Protein AF-0000000079721739 (afdb_homodimer)

Solvent-accessible surface area (backbone atoms only — not comparable to full-atom values): 15537 Å² total; per-residue (Å²): 122,85,80,78,46,64,68,53,51,46,49,56,37,42,50,52,50,50,50,51,41,31,60,60,25,44,80,70,78,47,35,45,69,55,35,53,49,43,64,68,38,41,83,84,81,30,30,47,58,81,58,48,25,73,74,67,72,45,54,65,71,63,46,52,51,52,51,52,54,34,36,75,70,47,28,32,46,82,39,79,25,90,91,34,91,87,38,46,24,36,32,61,30,76,57,20,49,54,49,25,52,55,35,48,52,54,53,48,42,47,48,51,48,49,54,75,76,39,57,68,68,48,52,53,39,31,52,49,52,44,49,50,52,46,48,37,57,74,67,50,66,62,102,124,85,79,77,46,66,68,52,51,45,49,55,37,42,52,51,51,49,51,52,42,31,59,60,26,45,78,70,78,47,36,46,69,56,36,53,50,43,64,68,38,41,84,84,83,29,32,47,59,81,58,46,25,73,74,68,72,45,55,65,70,62,47,52,54,51,51,52,54,35,37,76,71,47,28,32,46,81,39,78,24,88,91,34,91,88,37,47,26,35,30,60,30,75,58,20,49,53,49,26,51,55,35,49,52,54,54,48,44,48,48,52,50,51,55,74,76,38,58,68,69,48,50,52,39,32,53,51,52,45,47,50,53,45,49,38,57,76,67,49,65,60,103

pLDDT: mean 94.63, std 7.86, range [32.84, 98.81]

Sequence (286 aa):
MQDITIDYALRATWQAVTKMYNEEARKFNSTMAVGFTLLSIDPKTGTPSTALGPKMGMEATSLSRILKSMEEKGLIERRPNPNDGRGVLIHLTAFGLEKRKDSKDVVLRFNDVVKTHVPKEKLETFFEVTEIINKLIAEKKIYMQDITIDYALRATWQAVTKMYNEEARKFNSTMAVGFTLLSIDPKTGTPSTALGPKMGMEATSLSRILKSMEEKGLIERRPNPNDGRGVLIHLTAFGLEKRKDSKDVVLRFNDVVKTHVPKEKLETFFEVTEIINKLIAEKKIY

Secondary structure (DSSP, 8-state):
-----HHHHHHHHHHHHHHHHHHHHHTTT--HHHHHHHHHS-TTT-EEHHHHHHHHT--HHHHHHHHHHHHHTTSEEEEE-TTSTT-EEEEE-HHHHHHHHHHHHHHHHHHHHHHHHS-HHHHHHHHHHHHHHHHHHHTT---/-----HHHHHHHHHHHHHHHHHHHHHTTT--HHHHHHHHHS-TTT-EEHHHHHHHHT--HHHHHHHHHHHHHTTSEEEEE-TTSTT-EEEEE-HHHHHHHHHHHHHHHHHHHHHHHHS-HHHHHHHHHHHHHHHHHHHTT---

Organism: NCBI:txid616991

Structure (mmCIF, N/CA/C/O backbone):
data_AF-0000000079721739-model_v1
#
loop_
_entity.id
_entity.type
_entity.pdbx_description
1 polymer 'DNA-binding MarR family transcriptional regulator'
#
loop_
_atom_site.group_PDB
_atom_site.id
_atom_site.type_symbol
_atom_site.label_atom_id
_atom_site.label_alt_id
_atom_site.label_comp_id
_atom_site.label_asym_id
_atom_site.label_entity_id
_atom_site.label_seq_id
_atom_site.pdbx_PDB_ins_code
_atom_site.Cartn_x
_atom_site.Cartn_y
_atom_site.Cartn_z
_atom_site.occupancy
_atom_site.B_iso_or_equiv
_atom_site.auth_seq_id
_atom_site.auth_comp_id
_atom_site.auth_asym_id
_atom_site.auth_atom_id
_atom_site.pdbx_PDB_model_num
ATOM 1 N N . MET A 1 1 ? -15.969 -8.062 -16.922 1 33.31 1 MET A N 1
ATOM 2 C CA . MET A 1 1 ? -14.898 -7.34 -16.234 1 33.31 1 MET A CA 1
ATOM 3 C C . MET A 1 1 ? -14.094 -8.273 -15.344 1 33.31 1 MET A C 1
ATOM 5 O O . MET A 1 1 ? -14.664 -9.078 -14.609 1 33.31 1 MET A O 1
ATOM 9 N N . GLN A 1 2 ? -12.984 -8.781 -15.68 1 49.44 2 GLN A N 1
ATOM 10 C CA . GLN A 1 2 ? -12.328 -9.797 -14.867 1 49.44 2 GLN A CA 1
ATOM 11 C C . GLN A 1 2 ? -12.359 -9.43 -13.391 1 49.44 2 GLN A C 1
ATOM 13 O O . GLN A 1 2 ? -12.219 -8.258 -13.031 1 49.44 2 GLN A O 1
ATOM 18 N N . ASP A 1 3 ? -12.945 -10.219 -12.547 1 69.56 3 ASP A N 1
ATOM 19 C CA . ASP A 1 3 ? -13.297 -10.016 -11.141 1 69.56 3 ASP A CA 1
ATOM 20 C C . ASP A 1 3 ? -12.086 -9.57 -10.336 1 69.56 3 ASP A C 1
ATOM 22 O O . ASP A 1 3 ? -11.07 -10.266 -10.281 1 69.56 3 ASP A O 1
ATOM 26 N N . ILE A 1 4 ? -12.094 -8.281 -10.031 1 86.94 4 ILE A N 1
ATOM 27 C CA . ILE A 1 4 ? -11.016 -7.691 -9.242 1 86.94 4 ILE A CA 1
ATOM 28 C C . ILE A 1 4 ? -10.859 -8.453 -7.926 1 86.94 4 ILE A C 1
ATOM 30 O O . ILE A 1 4 ? -11.852 -8.844 -7.305 1 86.94 4 ILE A O 1
ATOM 34 N N . THR A 1 5 ? -9.68 -8.875 -7.633 1 95.25 5 THR A N 1
ATOM 35 C CA . THR A 1 5 ? -9.422 -9.57 -6.375 1 95.25 5 THR A CA 1
ATOM 36 C C . THR A 1 5 ? -9.297 -8.578 -5.227 1 95.25 5 THR A C 1
ATOM 38 O O . THR A 1 5 ? -9.18 -7.367 -5.453 1 95.25 5 THR A O 1
ATOM 41 N N . ILE A 1 6 ? -9.406 -9.047 -4.035 1 97.81 6 ILE A N 1
ATOM 42 C CA . ILE A 1 6 ? -9.359 -8.219 -2.832 1 97.81 6 ILE A CA 1
ATOM 43 C C . ILE A 1 6 ? -7.996 -7.535 -2.734 1 97.81 6 ILE A C 1
ATOM 45 O O . ILE A 1 6 ? -7.918 -6.324 -2.498 1 97.81 6 ILE A O 1
ATOM 49 N N . ASP A 1 7 ? -6.949 -8.328 -3.0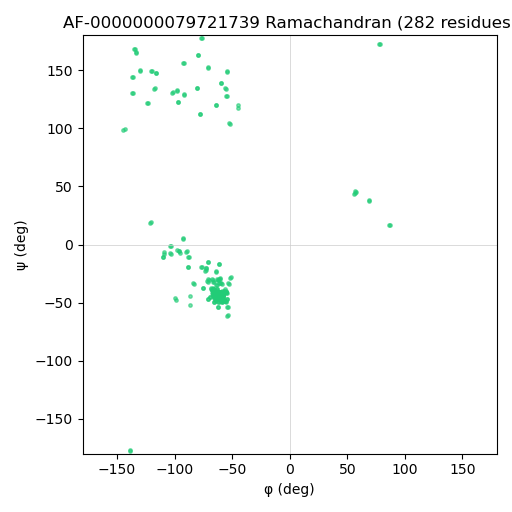18 1 96.75 7 ASP A N 1
ATOM 50 C CA . ASP A 1 7 ? -5.609 -7.758 -2.908 1 96.75 7 ASP A CA 1
ATOM 51 C C . ASP A 1 7 ? -5.352 -6.742 -4.02 1 96.75 7 ASP A C 1
ATOM 53 O O . ASP A 1 7 ? -4.629 -5.762 -3.818 1 96.75 7 ASP A O 1
ATOM 57 N N . TYR A 1 8 ? -5.969 -6.949 -5.148 1 93.94 8 TYR A N 1
ATOM 58 C CA . TYR A 1 8 ? -5.852 -5.961 -6.211 1 93.94 8 TYR A CA 1
ATOM 59 C C . TYR A 1 8 ? -6.508 -4.645 -5.809 1 93.94 8 TYR A C 1
ATOM 61 O O . TYR A 1 8 ? -5.922 -3.572 -5.984 1 93.94 8 TYR A O 1
ATOM 69 N N . ALA A 1 9 ? -7.719 -4.68 -5.324 1 96.25 9 ALA A N 1
ATOM 70 C CA . ALA A 1 9 ? -8.445 -3.48 -4.914 1 96.25 9 ALA A CA 1
ATOM 71 C C . ALA A 1 9 ? -7.672 -2.711 -3.846 1 96.25 9 ALA A C 1
ATOM 73 O O . ALA A 1 9 ? -7.555 -1.485 -3.916 1 96.25 9 ALA A O 1
ATOM 74 N N . LEU A 1 10 ? -7.121 -3.443 -2.875 1 97.38 10 LEU A N 1
ATOM 75 C CA . LEU A 1 10 ? -6.328 -2.832 -1.814 1 97.38 10 LEU A CA 1
ATOM 76 C C . LEU A 1 10 ? -5.094 -2.143 -2.389 1 97.38 10 LEU A C 1
ATOM 78 O O . LEU A 1 10 ? -4.832 -0.977 -2.08 1 97.38 10 LEU A O 1
ATOM 82 N N . ARG A 1 11 ? -4.398 -2.83 -3.186 1 94.5 11 ARG A N 1
ATOM 83 C CA . ARG A 1 11 ? -3.166 -2.312 -3.77 1 94.5 11 ARG A CA 1
ATOM 84 C C . ARG A 1 11 ? -3.438 -1.083 -4.629 1 94.5 11 ARG A C 1
ATOM 86 O O . ARG A 1 11 ? -2.797 -0.044 -4.453 1 94.5 11 ARG A O 1
ATOM 93 N N . ALA A 1 12 ? -4.375 -1.236 -5.59 1 93.75 12 ALA A N 1
ATOM 94 C CA . ALA A 1 12 ? -4.688 -0.15 -6.512 1 93.75 12 ALA A CA 1
ATOM 95 C C . ALA A 1 12 ? -5.141 1.098 -5.758 1 93.75 12 ALA A C 1
ATOM 97 O O . ALA A 1 12 ? -4.73 2.213 -6.094 1 93.75 12 ALA A O 1
ATOM 98 N N . THR A 1 13 ? -5.957 0.929 -4.734 1 97.06 13 THR A N 1
ATOM 99 C CA . THR A 1 13 ? -6.477 2.064 -3.982 1 97.06 13 THR A CA 1
ATOM 100 C C . THR A 1 13 ? -5.363 2.734 -3.176 1 97.06 13 THR A C 1
ATOM 102 O O . THR A 1 13 ? -5.246 3.961 -3.17 1 97.06 13 THR A O 1
ATOM 105 N N . TRP A 1 14 ? -4.598 1.946 -2.541 1 96.12 14 TRP A N 1
ATOM 106 C CA . TRP A 1 14 ? -3.508 2.533 -1.765 1 96.12 14 TRP A CA 1
ATOM 107 C C . TRP A 1 14 ? -2.518 3.254 -2.674 1 96.12 14 TRP A C 1
ATOM 109 O O . TRP A 1 14 ? -2.014 4.324 -2.326 1 96.12 14 TRP A O 1
ATOM 119 N N . GLN A 1 15 ? -2.184 2.723 -3.828 1 93.75 15 GLN A N 1
ATOM 120 C CA . GLN A 1 15 ? -1.285 3.375 -4.773 1 93.75 15 GLN A CA 1
ATOM 121 C C . GLN A 1 15 ? -1.843 4.723 -5.223 1 93.75 15 GLN A C 1
ATOM 123 O O . GLN A 1 15 ? -1.1 5.699 -5.344 1 93.75 15 GLN A O 1
ATOM 128 N N . ALA A 1 16 ? -3.129 4.699 -5.496 1 95.56 16 ALA A N 1
ATOM 129 C CA . ALA A 1 16 ? -3.773 5.953 -5.867 1 95.56 16 ALA A CA 1
ATOM 130 C C . ALA A 1 16 ? -3.66 6.98 -4.746 1 95.56 16 ALA A C 1
ATOM 132 O O . ALA A 1 16 ? -3.328 8.141 -4.988 1 95.56 16 ALA A O 1
ATOM 133 N N . VAL A 1 17 ? -3.916 6.547 -3.523 1 97.44 17 VAL A N 1
ATOM 134 C CA . VAL A 1 17 ? -3.84 7.422 -2.359 1 97.44 17 VAL A CA 1
ATOM 135 C C . VAL A 1 17 ? -2.41 7.926 -2.184 1 97.44 17 VAL A C 1
ATOM 137 O O . VAL A 1 17 ? -2.188 9.117 -1.971 1 97.44 17 VAL A O 1
ATOM 140 N N . THR A 1 18 ? -1.47 7.043 -2.277 1 96.19 18 THR A N 1
ATOM 141 C CA . THR A 1 18 ? -0.06 7.387 -2.129 1 96.19 18 THR A CA 1
ATOM 142 C C . THR A 1 18 ? 0.359 8.414 -3.176 1 96.19 18 THR A C 1
ATOM 144 O O . THR A 1 18 ? 1.021 9.406 -2.852 1 96.19 18 THR A O 1
ATOM 147 N N . LYS A 1 19 ? 0.005 8.148 -4.391 1 94.81 19 LYS A N 1
ATOM 148 C CA . LYS A 1 19 ? 0.326 9.086 -5.461 1 94.81 19 LYS A CA 1
ATOM 149 C C . LYS A 1 19 ? -0.281 10.461 -5.188 1 94.81 19 LYS A C 1
ATOM 151 O O . LYS A 1 19 ? 0.387 11.484 -5.355 1 94.81 19 LYS A O 1
ATOM 156 N N . MET A 1 20 ? -1.475 10.477 -4.824 1 96.88 20 MET A N 1
ATOM 157 C CA . MET A 1 20 ? -2.168 11.727 -4.512 1 96.88 20 MET A CA 1
ATOM 158 C C . MET A 1 20 ? -1.47 12.461 -3.377 1 96.88 20 MET A C 1
ATOM 160 O O . MET A 1 20 ? -1.213 13.664 -3.479 1 96.88 20 MET A O 1
ATOM 164 N N . TYR A 1 21 ? -1.145 11.734 -2.291 1 97.44 21 TYR A N 1
ATOM 165 C CA . TYR A 1 21 ? -0.477 12.352 -1.151 1 97.44 21 TYR A CA 1
ATOM 166 C C . TYR A 1 21 ? 0.878 12.922 -1.554 1 97.44 21 TYR A C 1
ATOM 168 O O . TYR A 1 21 ? 1.255 14.016 -1.121 1 97.44 21 TYR A O 1
ATOM 176 N N . ASN A 1 22 ? 1.577 12.234 -2.326 1 96.62 22 ASN A N 1
ATOM 177 C CA . ASN A 1 22 ? 2.881 12.711 -2.771 1 96.62 22 ASN A CA 1
ATOM 178 C C . ASN A 1 22 ? 2.754 13.953 -3.65 1 96.62 22 ASN A C 1
ATOM 180 O O . ASN A 1 22 ? 3.574 14.867 -3.564 1 96.62 22 ASN A O 1
ATOM 184 N N . GLU A 1 23 ? 1.808 13.953 -4.504 1 96.25 23 GLU A N 1
ATOM 185 C CA . GLU A 1 23 ? 1.556 15.125 -5.328 1 96.25 23 GLU A CA 1
ATOM 186 C C . GLU A 1 23 ? 1.25 16.344 -4.473 1 96.25 23 GLU A C 1
ATOM 188 O O . GLU A 1 23 ? 1.766 17.438 -4.727 1 96.25 23 GLU A O 1
ATOM 193 N N . GLU A 1 24 ? 0.402 16.141 -3.477 1 96.38 24 GLU A N 1
ATOM 194 C CA . GLU A 1 24 ? 0.052 17.234 -2.574 1 96.38 24 GLU A CA 1
ATOM 195 C C . GLU A 1 24 ? 1.25 17.656 -1.729 1 96.38 24 GLU A C 1
ATOM 197 O O . GLU A 1 24 ? 1.469 18.859 -1.507 1 96.38 24 GLU A O 1
ATOM 202 N N . ALA A 1 25 ? 2.021 16.703 -1.29 1 96.44 25 ALA A N 1
ATOM 203 C CA . ALA A 1 25 ? 3.174 16.969 -0.436 1 96.44 25 ALA A CA 1
ATOM 204 C C . ALA A 1 25 ? 4.262 17.719 -1.202 1 96.44 25 ALA A C 1
ATOM 206 O O . ALA A 1 25 ? 4.988 18.531 -0.626 1 96.44 25 ALA A O 1
ATOM 207 N N . ARG A 1 26 ? 4.324 17.5 -2.455 1 95.19 26 ARG A N 1
ATOM 208 C CA . ARG A 1 26 ? 5.328 18.156 -3.291 1 95.19 26 ARG A CA 1
ATOM 209 C C . ARG A 1 26 ? 5.152 19.672 -3.275 1 95.19 26 ARG A C 1
ATOM 211 O O . ARG A 1 26 ? 6.133 20.406 -3.381 1 95.19 26 ARG A O 1
ATOM 218 N N . LYS A 1 27 ? 3.961 20.094 -3.115 1 93.25 27 LYS A N 1
ATOM 219 C CA . LYS A 1 27 ? 3.678 21.531 -3.037 1 93.25 27 LYS A CA 1
ATOM 220 C C . LYS A 1 27 ? 4.391 22.156 -1.849 1 93.25 27 LYS A C 1
ATOM 222 O O . LYS A 1 27 ? 4.602 23.375 -1.823 1 93.25 27 LYS A O 1
ATOM 227 N N . PHE A 1 28 ? 4.82 21.359 -0.938 1 91.38 28 PHE A N 1
ATOM 228 C CA . PHE A 1 28 ? 5.477 21.844 0.272 1 91.38 28 PHE A CA 1
ATOM 229 C C . PHE A 1 28 ? 6.883 21.266 0.388 1 91.38 28 PHE A C 1
ATOM 231 O O . PHE A 1 28 ? 7.418 21.125 1.491 1 91.38 28 PHE A O 1
ATOM 238 N N . ASN A 1 29 ? 7.422 20.766 -0.78 1 92.94 29 ASN A N 1
ATOM 239 C CA . ASN A 1 29 ? 8.758 20.172 -0.848 1 92.94 29 ASN A CA 1
ATOM 240 C C . ASN A 1 29 ? 8.898 19.016 0.125 1 92.94 29 ASN A C 1
ATOM 242 O O . ASN A 1 29 ? 9.875 18.938 0.877 1 92.94 29 ASN A O 1
ATOM 246 N N . SER A 1 30 ? 7.977 18.203 0.135 1 96.06 30 SER A N 1
ATOM 247 C CA . SER A 1 30 ? 7.895 17.094 1.068 1 96.06 30 SER A CA 1
ATOM 248 C C . SER A 1 30 ? 7.406 15.828 0.373 1 96.06 30 SER A C 1
ATOM 250 O O . SER A 1 30 ? 7.312 15.781 -0.855 1 96.06 30 SER A O 1
ATOM 252 N N . THR A 1 31 ? 7.242 14.773 1.117 1 96.62 31 THR A N 1
ATOM 253 C CA . THR A 1 31 ? 6.688 13.5 0.66 1 96.62 31 THR A CA 1
ATOM 254 C C . THR A 1 31 ? 5.637 12.984 1.641 1 96.62 31 THR A C 1
ATOM 256 O O . THR A 1 31 ? 5.543 13.469 2.77 1 96.62 31 THR A O 1
ATOM 259 N N . MET A 1 32 ? 4.91 12.055 1.172 1 96 32 MET A N 1
ATOM 260 C CA . MET A 1 32 ? 3.939 11.398 2.043 1 96 32 MET A CA 1
ATOM 261 C C . MET A 1 32 ? 4.617 10.836 3.289 1 96 32 MET A C 1
ATOM 263 O O . MET A 1 32 ? 4.098 10.977 4.398 1 96 32 MET A O 1
ATOM 267 N N . ALA A 1 33 ? 5.762 10.258 3.135 1 95.25 33 ALA A N 1
ATOM 268 C CA . ALA A 1 33 ? 6.48 9.648 4.25 1 95.25 33 ALA A CA 1
ATOM 269 C C . ALA A 1 33 ? 6.844 10.695 5.305 1 95.25 33 ALA A C 1
ATOM 271 O O . ALA A 1 33 ? 6.66 10.461 6.5 1 95.25 33 ALA A O 1
ATOM 272 N N . VAL A 1 34 ? 7.316 11.773 4.852 1 96.88 34 VAL A N 1
ATOM 273 C CA . VAL A 1 34 ? 7.66 12.867 5.758 1 96.88 34 VAL A CA 1
ATOM 274 C C . VAL A 1 34 ? 6.402 13.375 6.457 1 96.88 34 VAL A C 1
ATOM 276 O O . VAL A 1 34 ? 6.387 13.547 7.68 1 96.88 34 VAL A O 1
ATOM 279 N N . GLY A 1 35 ? 5.324 13.57 5.68 1 97 35 GLY A N 1
ATOM 280 C CA . GLY A 1 35 ? 4.059 14.016 6.242 1 97 35 GLY A CA 1
ATOM 281 C C . GLY A 1 35 ? 3.539 13.094 7.336 1 97 35 GLY A C 1
ATOM 282 O O . GLY A 1 35 ? 3.184 13.555 8.422 1 97 35 GLY A O 1
ATOM 283 N N . PHE A 1 36 ? 3.545 11.859 7.07 1 95.75 36 PHE A N 1
ATOM 284 C CA . PHE A 1 36 ? 3.062 10.891 8.047 1 95.75 36 PHE A CA 1
ATOM 285 C C . PHE A 1 36 ? 3.973 10.852 9.266 1 95.75 36 PHE A C 1
ATOM 287 O O . PHE A 1 36 ? 3.506 10.641 10.391 1 95.75 36 PHE A O 1
ATOM 294 N N . THR A 1 37 ? 5.242 10.977 9.055 1 97.12 37 THR A N 1
ATOM 295 C CA . THR A 1 37 ? 6.168 11.023 10.18 1 97.12 37 THR A CA 1
ATOM 296 C C . THR A 1 37 ? 5.875 12.234 11.062 1 97.12 37 THR A C 1
ATOM 298 O O . THR A 1 37 ? 5.797 12.102 12.289 1 97.12 37 THR A O 1
ATOM 301 N N . LEU A 1 38 ? 5.688 13.375 10.445 1 97.94 38 LEU A N 1
ATOM 302 C CA . LEU A 1 38 ? 5.344 14.586 11.18 1 97.94 38 LEU A CA 1
ATOM 303 C C . LEU A 1 38 ? 4.102 14.367 12.039 1 97.94 38 LEU A C 1
ATOM 305 O O . LEU A 1 38 ? 4.074 14.766 13.203 1 97.94 38 LEU A O 1
ATOM 309 N N . LEU A 1 39 ? 3.17 13.695 11.477 1 96.94 39 LEU A N 1
ATOM 310 C CA . LEU A 1 39 ? 1.899 13.477 12.156 1 96.94 39 LEU A CA 1
ATOM 311 C C . LEU A 1 39 ? 2.053 12.461 13.281 1 96.94 39 LEU A C 1
ATOM 313 O O . LEU A 1 39 ? 1.237 12.422 14.203 1 96.94 39 LEU A O 1
ATOM 317 N N . SER A 1 40 ? 3.059 11.633 13.211 1 96.62 40 SER A N 1
ATOM 318 C CA . SER A 1 40 ? 3.254 10.562 14.18 1 96.62 40 SER A CA 1
ATOM 319 C C . SER A 1 40 ? 4.059 11.039 15.383 1 96.62 40 SER A C 1
ATOM 321 O O . SER A 1 40 ? 4.176 10.328 16.375 1 96.62 40 SER A O 1
ATOM 323 N N . ILE A 1 41 ? 4.621 12.188 15.297 1 97.69 41 ILE A N 1
ATOM 324 C CA . ILE A 1 41 ? 5.414 12.742 16.391 1 97.69 41 ILE A CA 1
ATOM 325 C C . ILE A 1 41 ? 4.527 13.586 17.297 1 97.69 41 ILE A C 1
ATOM 327 O O . ILE A 1 41 ? 3.787 14.453 16.828 1 97.69 41 ILE A O 1
ATOM 331 N N . ASP A 1 42 ? 4.586 13.328 18.562 1 97.12 42 ASP A N 1
ATOM 332 C CA . ASP A 1 42 ? 3.857 14.148 19.531 1 97.12 42 ASP A CA 1
ATOM 333 C C . ASP A 1 42 ? 4.383 15.578 19.531 1 97.12 42 ASP A C 1
ATOM 335 O O . ASP A 1 42 ? 5.562 15.812 19.812 1 97.12 42 ASP A O 1
ATOM 339 N N . PRO A 1 43 ? 3.568 16.531 19.234 1 97.38 43 PRO A N 1
ATOM 340 C CA . PRO A 1 43 ? 4.062 17.906 19.078 1 97.38 43 PRO A CA 1
ATOM 341 C C . PRO A 1 43 ? 4.469 18.531 20.406 1 97.38 43 PRO A C 1
ATOM 343 O O . PRO A 1 43 ? 5.16 19.562 20.422 1 97.38 43 PRO A O 1
ATOM 346 N N . LYS A 1 44 ? 4.078 17.969 21.484 1 96.56 44 LYS A N 1
ATOM 347 C CA . LYS A 1 44 ? 4.355 18.562 22.797 1 96.56 44 LYS A CA 1
ATOM 348 C C . LYS A 1 44 ? 5.555 17.906 23.453 1 96.56 44 LYS A C 1
ATOM 350 O O . LYS A 1 44 ? 6.469 18.594 23.922 1 96.56 44 LYS A O 1
ATOM 355 N N . THR A 1 45 ? 5.617 16.562 23.469 1 95.19 45 THR A N 1
ATOM 356 C CA . THR A 1 45 ? 6.598 15.867 24.297 1 95.19 45 THR A CA 1
ATOM 357 C C . THR A 1 45 ? 7.656 15.203 23.422 1 95.19 45 THR A C 1
ATOM 359 O O . THR A 1 45 ? 8.695 14.773 23.922 1 95.19 45 THR A O 1
ATOM 362 N N . GLY A 1 46 ? 7.375 15.18 22.094 1 96.75 46 GLY A N 1
ATOM 363 C CA . GLY A 1 46 ? 8.242 14.367 21.25 1 96.75 46 GLY A CA 1
ATOM 364 C C . GLY A 1 46 ? 7.938 12.883 21.344 1 96.75 46 GLY A C 1
ATOM 365 O O . GLY A 1 46 ? 7.016 12.469 22.047 1 96.75 46 GLY A O 1
ATOM 366 N N . THR A 1 47 ? 8.578 12.133 20.5 1 96.88 47 THR A N 1
ATOM 367 C CA . THR A 1 47 ? 8.367 10.695 20.438 1 96.88 47 THR A CA 1
ATOM 368 C C . THR A 1 47 ? 9.703 9.953 20.312 1 96.88 47 THR A C 1
ATOM 370 O O . THR A 1 47 ? 10.555 10.352 19.516 1 96.88 47 THR A O 1
ATOM 373 N N . PRO A 1 48 ? 9.859 8.938 21.188 1 95.56 48 PRO A N 1
ATOM 374 C CA . PRO A 1 48 ? 11.07 8.141 20.984 1 95.56 48 PRO A CA 1
ATOM 375 C C . PRO A 1 48 ? 11.18 7.559 19.578 1 95.56 48 PRO A C 1
ATOM 377 O O . PRO A 1 48 ? 10.188 7.098 19.016 1 95.56 48 PRO A O 1
ATOM 380 N N . SER A 1 49 ? 12.398 7.695 19 1 94.19 49 SER A N 1
ATOM 381 C CA . SER A 1 49 ? 12.617 7.191 17.656 1 94.19 49 SER A CA 1
ATOM 382 C C . SER A 1 49 ? 12.203 5.727 17.531 1 94.19 49 SER A C 1
ATOM 384 O O . SER A 1 49 ? 11.648 5.309 16.516 1 94.19 49 SER A O 1
ATOM 386 N N . THR A 1 50 ? 12.352 4.914 18.547 1 91.38 50 THR A N 1
ATOM 387 C CA . THR A 1 50 ? 12.078 3.48 18.547 1 91.38 50 THR A CA 1
ATOM 388 C C . THR A 1 50 ? 10.57 3.225 18.516 1 91.38 50 THR A C 1
ATOM 390 O O . THR A 1 50 ? 10.125 2.146 18.109 1 91.38 50 THR A O 1
ATOM 393 N N . ALA A 1 51 ? 9.781 4.168 18.891 1 93.06 51 ALA A N 1
ATOM 394 C CA . ALA A 1 51 ? 8.328 4.02 18.922 1 93.06 51 ALA A CA 1
ATOM 395 C C . ALA A 1 51 ? 7.699 4.398 17.594 1 93.06 51 ALA A C 1
ATOM 397 O O . ALA A 1 51 ? 6.566 4.016 17.297 1 93.06 51 ALA A O 1
ATOM 398 N N . LEU A 1 52 ? 8.375 5.121 16.781 1 93.81 52 LEU A N 1
ATOM 399 C CA . LEU A 1 52 ? 7.84 5.633 15.531 1 93.81 52 LEU A CA 1
ATOM 400 C C . LEU A 1 52 ? 7.75 4.523 14.484 1 93.81 52 LEU A C 1
ATOM 402 O O . LEU A 1 52 ? 6.809 4.492 13.688 1 93.81 52 LEU A O 1
ATOM 406 N N . GLY A 1 53 ? 8.711 3.648 14.477 1 89.75 53 GLY A N 1
ATOM 407 C CA . GLY A 1 53 ? 8.719 2.566 13.5 1 89.75 53 GLY A CA 1
ATOM 408 C C . GLY A 1 53 ? 7.438 1.755 13.5 1 89.75 53 GLY A C 1
ATOM 409 O O . GLY A 1 53 ? 6.703 1.743 12.516 1 89.75 53 GLY A O 1
ATOM 410 N N . PRO A 1 54 ? 7.133 1.114 14.672 1 85.56 54 PRO A N 1
ATOM 411 C CA . PRO A 1 54 ? 5.902 0.325 14.781 1 85.56 54 PRO A CA 1
ATOM 412 C C . PRO A 1 54 ? 4.645 1.152 14.531 1 85.56 54 PRO A C 1
ATOM 414 O O . PRO A 1 54 ? 3.703 0.67 13.898 1 85.56 54 PRO A O 1
ATOM 417 N N . LYS A 1 55 ? 4.672 2.393 14.898 1 86.12 55 LYS A N 1
ATOM 418 C CA . LYS A 1 55 ? 3.531 3.281 14.695 1 86.12 55 LYS A CA 1
ATOM 419 C C . LYS A 1 55 ? 3.275 3.518 13.211 1 86.12 55 LYS A C 1
ATOM 421 O O . LYS A 1 55 ? 2.125 3.664 12.789 1 86.12 55 LYS A O 1
ATOM 426 N N . MET A 1 56 ? 4.301 3.523 12.438 1 87.25 56 MET A N 1
ATOM 427 C CA . MET A 1 56 ? 4.199 3.857 11.023 1 87.25 56 MET A CA 1
ATOM 428 C C . MET A 1 56 ? 4.273 2.602 10.164 1 87.25 56 MET A C 1
ATOM 430 O O . MET A 1 56 ? 4.098 2.668 8.945 1 87.25 56 MET A O 1
ATOM 434 N N . GLY A 1 57 ? 4.559 1.528 10.789 1 80.94 57 GLY A N 1
ATOM 435 C CA . GLY A 1 57 ? 4.738 0.302 10.023 1 80.94 57 GLY A CA 1
ATOM 436 C C . GLY A 1 57 ? 5.988 0.311 9.164 1 80.94 57 GLY A C 1
ATOM 437 O O . GLY A 1 57 ? 5.973 -0.18 8.039 1 80.94 57 GLY A O 1
ATOM 438 N N . MET A 1 58 ? 7.023 0.851 9.602 1 86.62 58 MET A N 1
ATOM 439 C CA . MET A 1 58 ? 8.266 0.976 8.836 1 86.62 58 MET A CA 1
ATOM 440 C C . MET A 1 58 ? 9.414 0.26 9.539 1 86.62 58 MET A C 1
ATOM 442 O O . MET A 1 58 ? 9.453 0.203 10.773 1 86.62 58 MET A O 1
ATOM 446 N N . GLU A 1 59 ? 10.289 -0.214 8.727 1 85.69 59 GLU A N 1
ATOM 447 C CA . GLU A 1 59 ? 11.523 -0.793 9.25 1 85.69 59 GLU A CA 1
ATOM 448 C C . GLU A 1 59 ? 12.438 0.285 9.82 1 85.69 59 GLU A C 1
ATOM 450 O O . GLU A 1 59 ? 12.469 1.411 9.32 1 85.69 59 GLU A O 1
ATOM 455 N N . ALA A 1 60 ? 13.25 -0.134 10.781 1 89.19 60 ALA A N 1
ATOM 456 C CA . ALA A 1 60 ? 14.109 0.794 11.516 1 89.19 60 ALA A CA 1
ATOM 457 C C . ALA A 1 60 ? 15.047 1.532 10.562 1 89.19 60 ALA A C 1
ATOM 459 O O . ALA A 1 60 ? 15.25 2.742 10.695 1 89.19 60 ALA A O 1
ATOM 460 N N . THR A 1 61 ? 15.633 0.827 9.672 1 90.81 61 THR A N 1
ATOM 461 C CA . THR A 1 61 ? 16.594 1.416 8.742 1 90.81 61 THR A CA 1
ATOM 462 C C . THR A 1 61 ? 15.93 2.486 7.883 1 90.81 61 THR A C 1
ATOM 464 O O . THR A 1 61 ? 16.5 3.555 7.66 1 90.81 61 THR A O 1
ATOM 467 N N . SER A 1 62 ? 14.68 2.209 7.328 1 91.19 62 SER A N 1
ATOM 468 C CA . SER A 1 62 ? 13.93 3.158 6.512 1 91.19 62 SER A CA 1
ATOM 469 C C . SER A 1 62 ? 13.578 4.41 7.309 1 91.19 62 SER A C 1
ATOM 471 O O . SER A 1 62 ? 13.711 5.527 6.809 1 91.19 62 SER A O 1
ATOM 473 N N . LEU A 1 63 ? 13.18 4.172 8.523 1 94.69 63 LEU A N 1
ATOM 474 C CA . LEU A 1 63 ? 12.812 5.281 9.391 1 94.69 63 LEU A CA 1
ATOM 475 C C . LEU A 1 63 ? 14.016 6.172 9.688 1 94.69 63 LEU A C 1
ATOM 477 O O . LEU A 1 63 ? 13.906 7.398 9.664 1 94.69 63 LEU A O 1
ATOM 481 N N . SER A 1 64 ? 15.18 5.527 10.016 1 95.56 64 SER A N 1
ATOM 482 C CA . SER A 1 64 ? 16.391 6.281 10.32 1 95.56 64 SER A CA 1
ATOM 483 C C . SER A 1 64 ? 16.766 7.203 9.164 1 95.56 64 SER A C 1
ATOM 485 O O . SER A 1 64 ? 17.172 8.352 9.383 1 95.56 64 SER A O 1
ATOM 487 N N . ARG A 1 65 ? 16.578 6.711 7.988 1 96 65 ARG A N 1
ATOM 488 C CA . ARG A 1 65 ? 16.891 7.508 6.805 1 96 65 ARG A CA 1
ATOM 489 C C . ARG A 1 65 ? 15.953 8.703 6.688 1 96 65 ARG A C 1
ATOM 491 O O . ARG A 1 65 ? 16.391 9.82 6.391 1 96 65 ARG A O 1
ATOM 498 N N . ILE A 1 66 ? 14.727 8.5 6.93 1 96.56 66 ILE A N 1
ATOM 499 C CA . ILE A 1 66 ? 13.727 9.562 6.832 1 96.56 66 ILE A CA 1
ATOM 500 C C . ILE A 1 66 ? 13.977 10.609 7.914 1 96.56 66 ILE A C 1
ATOM 502 O O . ILE A 1 66 ? 13.898 11.812 7.656 1 96.56 66 ILE A O 1
ATOM 506 N N . LEU A 1 67 ? 14.305 10.148 9.102 1 97.88 67 LEU A N 1
ATOM 507 C CA . LEU A 1 67 ? 14.555 11.062 10.203 1 97.88 67 LEU A CA 1
ATOM 508 C C . LEU A 1 67 ? 15.805 11.898 9.945 1 97.88 67 LEU A C 1
ATOM 510 O O . LEU A 1 67 ? 15.836 13.094 10.258 1 97.88 67 LEU A O 1
ATOM 514 N N . LYS A 1 68 ? 16.844 11.258 9.461 1 97.81 68 LYS A N 1
ATOM 515 C CA . LYS A 1 68 ? 18.062 11.984 9.117 1 97.81 68 LYS A CA 1
ATOM 516 C C . LYS A 1 68 ? 17.766 13.102 8.109 1 97.81 68 LYS A C 1
ATOM 518 O O . LYS A 1 68 ? 18.188 14.242 8.305 1 97.81 68 LYS A O 1
ATOM 523 N N . SER A 1 69 ? 17.078 12.766 7.117 1 97.56 69 SER A N 1
ATOM 524 C CA . SER A 1 69 ? 16.703 13.742 6.094 1 97.56 69 SER A CA 1
ATOM 525 C C . SER A 1 69 ? 15.867 14.867 6.676 1 97.56 69 SER A C 1
ATOM 527 O O . SER A 1 69 ? 16.062 16.031 6.336 1 97.56 69 SER A O 1
ATOM 529 N N . MET A 1 70 ? 14.969 14.562 7.535 1 98.31 70 MET A N 1
ATOM 530 C CA . MET A 1 70 ? 14.086 15.547 8.164 1 98.31 70 MET A CA 1
ATOM 531 C C . MET A 1 70 ? 14.883 16.484 9.062 1 98.31 70 MET A C 1
ATOM 533 O O . MET A 1 70 ? 14.586 17.688 9.125 1 98.31 70 MET A O 1
ATOM 537 N N . GLU A 1 71 ? 15.789 15.906 9.734 1 98.56 71 GLU A N 1
ATOM 538 C CA . GLU A 1 71 ? 16.656 16.719 10.578 1 98.56 71 GLU A CA 1
ATOM 539 C C . GLU A 1 71 ? 17.484 17.703 9.75 1 98.56 71 GLU A C 1
ATOM 541 O O . GLU A 1 71 ? 17.594 18.875 10.094 1 98.56 71 GLU A O 1
ATOM 546 N N . GLU A 1 72 ? 18.031 17.203 8.695 1 98.06 72 GLU A N 1
ATOM 547 C CA . GLU A 1 72 ? 18.828 18.031 7.789 1 98.06 72 GLU A CA 1
ATOM 548 C C . GLU A 1 72 ? 17.984 19.172 7.203 1 98.06 72 GLU A C 1
ATOM 550 O O . GLU A 1 72 ? 18.5 20.266 6.953 1 98.06 72 GLU A O 1
ATOM 555 N N . LYS A 1 73 ? 16.703 18.969 7.059 1 97.44 73 LYS A N 1
ATOM 556 C CA . LYS A 1 73 ? 15.805 19.953 6.477 1 97.44 73 LYS A CA 1
ATOM 557 C C . LYS A 1 73 ? 15.242 20.891 7.547 1 97.44 73 LYS A C 1
ATOM 559 O O . LYS A 1 73 ? 14.445 21.781 7.25 1 97.44 73 LYS A O 1
ATOM 564 N N . GLY A 1 74 ? 15.578 20.547 8.773 1 98.25 74 GLY A N 1
ATOM 565 C CA . GLY A 1 74 ? 15.211 21.438 9.859 1 98.25 74 GLY A CA 1
ATOM 566 C C . GLY A 1 74 ? 13.812 21.188 10.391 1 98.25 74 GLY A C 1
ATOM 567 O O . GLY A 1 74 ? 13.25 22.031 11.094 1 98.25 74 GLY A O 1
ATOM 568 N N . LEU A 1 75 ? 13.195 20.031 10.102 1 98.69 75 LEU A N 1
ATOM 569 C CA . LEU A 1 75 ? 11.836 19.703 10.508 1 98.69 75 LEU A CA 1
ATOM 570 C C . LEU A 1 75 ? 11.805 19.172 11.93 1 98.69 75 LEU A C 1
ATOM 572 O O . LEU A 1 75 ? 10.82 19.344 12.648 1 98.69 75 LEU A O 1
ATOM 576 N N . ILE A 1 76 ? 12.867 18.484 12.219 1 98.81 76 ILE A N 1
ATOM 577 C CA . ILE A 1 76 ? 12.906 17.844 13.531 1 98.81 76 ILE A CA 1
ATOM 578 C C . ILE A 1 76 ? 14.266 18.078 14.18 1 98.81 76 ILE A C 1
ATOM 580 O O . ILE A 1 76 ? 15.211 18.516 13.523 1 98.81 76 ILE A O 1
ATOM 584 N N . GLU A 1 77 ? 14.344 17.766 15.438 1 98.56 77 GLU A N 1
ATOM 585 C CA . GLU A 1 77 ? 15.578 17.719 16.203 1 98.56 77 GLU A CA 1
ATOM 586 C C . GLU A 1 77 ? 15.625 16.484 17.094 1 98.56 77 GLU A C 1
ATOM 588 O O . GLU A 1 77 ? 14.594 16.031 17.594 1 98.56 77 GLU A O 1
ATOM 593 N N . ARG A 1 78 ? 16.797 15.945 17.234 1 97.44 78 ARG A N 1
ATOM 594 C CA . ARG A 1 78 ? 17.016 14.789 18.094 1 97.44 78 ARG A CA 1
ATOM 595 C C . ARG A 1 78 ? 17.562 15.211 19.453 1 97.44 78 ARG A C 1
ATOM 597 O O . ARG A 1 78 ? 18.469 16.031 19.531 1 97.44 78 ARG A O 1
ATOM 604 N N . ARG A 1 79 ? 16.984 14.695 20.438 1 96.06 79 ARG A N 1
ATOM 605 C CA . ARG A 1 79 ? 17.453 14.961 21.797 1 96.06 79 ARG A CA 1
ATOM 606 C C . ARG A 1 79 ? 17.625 13.656 22.578 1 96.06 79 ARG A C 1
ATOM 608 O O . ARG A 1 79 ? 16.922 12.68 22.328 1 96.06 79 ARG A O 1
ATOM 615 N N . PRO A 1 80 ? 18.594 13.688 23.516 1 93.44 80 PRO A N 1
ATOM 616 C CA . PRO A 1 80 ? 18.688 12.492 24.359 1 93.44 80 PRO A CA 1
ATOM 617 C C . PRO A 1 80 ? 17.406 12.219 25.125 1 93.44 80 PRO A C 1
ATOM 619 O O . PRO A 1 80 ? 16.75 13.156 25.594 1 93.44 80 PRO A O 1
ATOM 622 N N . ASN A 1 81 ? 17.047 10.969 25.188 1 89.06 81 ASN A N 1
ATOM 623 C CA . ASN A 1 81 ? 15.883 10.57 25.969 1 89.06 81 ASN A CA 1
ATOM 624 C C . ASN A 1 81 ? 16.188 10.523 27.453 1 89.06 81 ASN A C 1
ATOM 626 O O . ASN A 1 81 ? 17.016 9.719 27.906 1 89.06 81 ASN A O 1
ATOM 630 N N . PRO A 1 82 ? 15.641 11.367 28.188 1 86.75 82 PRO A N 1
ATOM 631 C CA . PRO A 1 82 ? 15.953 11.398 29.625 1 86.75 82 PRO A CA 1
ATOM 632 C C . PRO A 1 82 ? 15.523 10.125 30.344 1 86.75 82 PRO A C 1
ATOM 634 O O . PRO A 1 82 ? 16.078 9.789 31.391 1 86.75 82 PRO A O 1
ATOM 637 N N . ASN A 1 83 ? 14.602 9.43 29.828 1 86.69 83 ASN A N 1
ATOM 638 C CA . ASN A 1 83 ? 14.047 8.234 30.453 1 86.69 83 ASN A CA 1
ATOM 639 C C . ASN A 1 83 ? 14.719 6.965 29.922 1 86.69 83 ASN A C 1
ATOM 641 O O . ASN A 1 83 ? 14.336 5.855 30.297 1 86.69 83 ASN A O 1
ATOM 645 N N . ASP A 1 84 ? 15.469 7.125 29.016 1 83.19 84 ASP A N 1
ATOM 646 C CA . ASP A 1 84 ? 16.219 6.039 28.375 1 83.19 84 ASP A CA 1
ATOM 647 C C . ASP A 1 84 ? 17.609 6.496 27.969 1 83.19 84 ASP A C 1
ATOM 649 O O . ASP A 1 84 ? 17.781 7.078 26.891 1 83.19 84 ASP A O 1
ATOM 653 N N . GLY A 1 85 ? 18.688 6.238 28.703 1 78.31 85 GLY A N 1
ATOM 654 C CA . GLY A 1 85 ? 20.031 6.727 28.484 1 78.31 85 GLY A CA 1
ATOM 655 C C . GLY A 1 85 ? 20.531 6.492 27.078 1 78.31 85 GLY A C 1
ATOM 656 O O . GLY A 1 85 ? 21.359 7.262 26.562 1 78.31 85 GLY A O 1
ATOM 657 N N . ARG A 1 86 ? 20.125 5.512 26.344 1 84.75 86 ARG A N 1
ATOM 658 C CA . ARG A 1 86 ? 20.594 5.207 25 1 84.75 86 ARG A CA 1
ATOM 659 C C . ARG A 1 86 ? 19.578 5.645 23.953 1 84.75 86 ARG A C 1
ATOM 661 O O . ARG A 1 86 ? 19.859 5.598 22.75 1 84.75 86 ARG A O 1
ATOM 668 N N . GLY A 1 87 ? 18.5 6.168 24.531 1 91.31 87 GLY A N 1
ATOM 669 C CA . GLY A 1 87 ? 17.406 6.469 23.609 1 91.31 87 GLY A CA 1
ATOM 670 C C . GLY A 1 87 ? 17.453 7.891 23.094 1 91.31 87 GLY A C 1
ATOM 671 O O . GLY A 1 87 ? 18.141 8.742 23.641 1 91.31 87 GLY A O 1
ATO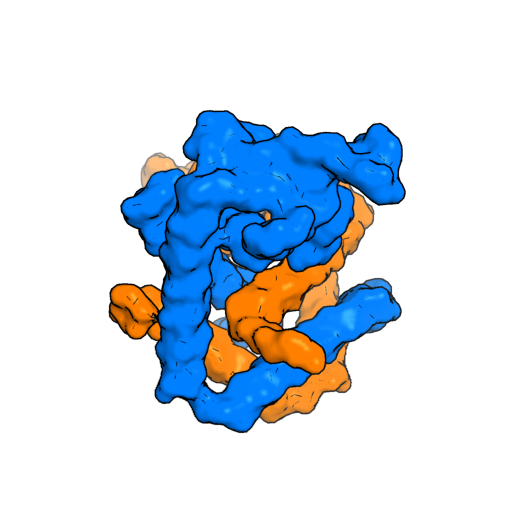M 672 N N . VAL A 1 88 ? 16.828 8.078 21.922 1 94.5 88 VAL A N 1
ATOM 673 C CA . VAL A 1 88 ? 16.734 9.391 21.297 1 94.5 88 VAL A CA 1
ATOM 674 C C . VAL A 1 88 ? 15.258 9.805 21.188 1 94.5 88 VAL A C 1
ATOM 676 O O . VAL A 1 88 ? 14.406 8.984 20.828 1 94.5 88 VAL A O 1
ATOM 679 N N . LEU A 1 89 ? 15 11.023 21.562 1 96.44 89 LEU A N 1
ATOM 680 C CA . LEU A 1 89 ? 13.68 11.617 21.422 1 96.44 89 LEU A CA 1
ATOM 681 C C . LEU A 1 89 ? 13.617 12.547 20.219 1 96.44 89 LEU A C 1
ATOM 683 O O . LEU A 1 89 ? 14.484 13.414 20.047 1 96.44 89 LEU A O 1
ATOM 687 N N . ILE A 1 90 ? 12.578 12.336 19.438 1 98.25 90 ILE A N 1
ATOM 688 C CA . ILE A 1 90 ? 12.391 13.164 18.25 1 98.25 90 ILE A CA 1
ATOM 689 C C . ILE A 1 90 ? 11.406 14.289 18.562 1 98.25 90 ILE A C 1
ATOM 691 O O . ILE A 1 90 ? 10.273 14.031 18.969 1 98.25 90 ILE A O 1
ATOM 695 N N . HIS A 1 91 ? 11.875 15.477 18.359 1 98.5 91 HIS A N 1
ATOM 696 C CA . HIS A 1 91 ? 11.031 16.641 18.578 1 98.5 91 HIS A CA 1
ATOM 697 C C . HIS A 1 91 ? 10.805 17.406 17.266 1 98.5 91 HIS A C 1
ATOM 699 O O . HIS A 1 91 ? 11.68 17.438 16.406 1 98.5 91 HIS A O 1
ATOM 705 N N . LEU A 1 92 ? 9.625 17.984 17.188 1 98.75 92 LEU A N 1
ATOM 706 C CA . LEU A 1 92 ? 9.344 18.875 16.062 1 98.75 92 LEU A CA 1
ATOM 707 C C . LEU A 1 92 ? 9.938 20.266 16.312 1 98.75 92 LEU A C 1
ATOM 709 O O . LEU A 1 92 ? 9.867 20.781 17.422 1 98.75 92 LEU A O 1
ATOM 713 N N . THR A 1 93 ? 10.609 20.844 15.281 1 98.62 93 THR A N 1
ATOM 714 C CA . THR A 1 93 ? 10.977 22.25 15.305 1 98.62 93 THR A CA 1
ATOM 715 C C . THR A 1 93 ? 9.766 23.125 14.992 1 98.62 93 THR A C 1
ATOM 717 O O . THR A 1 93 ? 8.68 22.625 14.727 1 98.62 93 THR A O 1
ATOM 720 N N . ALA A 1 94 ? 9.992 24.438 15.039 1 98.44 94 ALA A N 1
ATOM 721 C CA . ALA A 1 94 ? 8.93 25.344 14.617 1 98.44 94 ALA A CA 1
ATOM 722 C C . ALA A 1 94 ? 8.516 25.078 13.172 1 98.44 94 ALA A C 1
ATOM 724 O O . ALA A 1 94 ? 7.328 25.078 12.852 1 98.44 94 ALA A O 1
ATOM 725 N N . PHE A 1 95 ? 9.5 24.812 12.367 1 98.19 95 PHE A N 1
ATOM 726 C CA . PHE A 1 95 ? 9.25 24.484 10.977 1 98.19 95 PHE A CA 1
ATOM 727 C C . PHE A 1 95 ? 8.523 23.156 10.852 1 98.19 95 PHE A C 1
ATOM 729 O O . PHE A 1 95 ? 7.598 23.016 10.047 1 98.19 95 PHE A O 1
ATOM 736 N N . GLY A 1 96 ? 8.906 22.172 11.641 1 98.31 96 GLY A N 1
ATOM 737 C CA . GLY A 1 96 ? 8.234 20.875 11.688 1 98.31 96 GLY A CA 1
ATOM 738 C C . GLY A 1 96 ? 6.777 20.969 12.078 1 98.31 96 GLY A C 1
ATOM 739 O O . GLY A 1 96 ? 5.93 20.281 11.516 1 98.31 96 GLY A O 1
ATOM 740 N N . LEU A 1 97 ? 6.555 21.812 13.016 1 98.44 97 LEU A N 1
ATOM 741 C CA . LEU A 1 97 ? 5.184 22.016 13.469 1 98.44 97 LEU A CA 1
ATOM 742 C C . LEU A 1 97 ? 4.332 22.625 12.359 1 98.44 97 LEU A C 1
ATOM 744 O O . LEU A 1 97 ? 3.17 22.25 12.18 1 98.44 97 LEU A O 1
ATOM 748 N N . GLU A 1 98 ? 4.887 23.562 11.68 1 97.81 98 GLU A N 1
ATOM 749 C CA . GLU A 1 98 ? 4.199 24.172 10.547 1 97.81 98 GLU A CA 1
ATOM 750 C C . GLU A 1 98 ? 3.861 23.125 9.477 1 97.81 98 GLU A C 1
ATOM 752 O O . GLU A 1 98 ? 2.734 23.094 8.984 1 97.81 98 GLU A O 1
ATOM 757 N N . LYS A 1 99 ? 4.801 22.297 9.133 1 97.81 99 LYS A N 1
ATOM 758 C CA . LYS A 1 99 ? 4.605 21.297 8.094 1 97.81 99 LYS A CA 1
ATOM 759 C C . LYS A 1 99 ? 3.672 20.188 8.562 1 97.81 99 LYS A C 1
ATOM 761 O O . LYS A 1 99 ? 2.938 19.609 7.766 1 97.81 99 LYS A O 1
ATOM 766 N N . ARG A 1 100 ? 3.721 19.906 9.867 1 97.94 100 ARG A N 1
ATOM 767 C CA . ARG A 1 100 ? 2.752 18.984 10.438 1 97.94 100 ARG A CA 1
ATOM 768 C C . ARG A 1 100 ? 1.324 19.469 10.203 1 97.94 100 ARG A C 1
ATOM 770 O O . ARG A 1 100 ? 0.435 18.672 9.898 1 97.94 100 ARG A O 1
ATOM 777 N N . LYS A 1 101 ? 1.145 20.766 10.453 1 97.56 101 LYS A N 1
ATOM 778 C CA . LYS A 1 101 ? -0.177 21.328 10.211 1 97.56 101 LYS A CA 1
ATOM 779 C C . LYS A 1 101 ? -0.59 21.172 8.75 1 97.56 101 LYS A C 1
ATOM 781 O O . LYS A 1 101 ? -1.723 20.781 8.461 1 97.56 101 LYS A O 1
ATOM 786 N N . ASP A 1 102 ? 0.313 21.5 7.836 1 96.88 102 ASP A N 1
ATOM 787 C CA . ASP A 1 102 ? 0.05 21.312 6.41 1 96.88 102 ASP A CA 1
ATOM 788 C C . ASP A 1 102 ? -0.348 19.875 6.105 1 96.88 102 ASP A C 1
ATOM 790 O O . ASP A 1 102 ? -1.309 19.625 5.371 1 96.88 102 ASP A O 1
ATOM 794 N N . SER A 1 103 ? 0.401 18.953 6.645 1 97.12 103 SER A N 1
ATOM 795 C CA . SER A 1 103 ? 0.15 17.531 6.422 1 97.12 103 SER A CA 1
ATOM 796 C C . SER A 1 103 ? -1.201 17.109 6.992 1 97.12 103 SER A C 1
ATOM 798 O O . SER A 1 103 ? -1.939 16.359 6.355 1 97.12 103 SER A O 1
ATOM 800 N N . LYS A 1 104 ? -1.488 17.562 8.156 1 96.94 104 LYS A N 1
ATOM 801 C CA . LYS A 1 104 ? -2.762 17.266 8.805 1 96.94 104 LYS A CA 1
ATOM 802 C C . LYS A 1 104 ? -3.936 17.75 7.957 1 96.94 104 LYS A C 1
ATOM 804 O O . LYS A 1 104 ? -4.938 17.047 7.824 1 96.94 104 LYS A O 1
ATOM 809 N N . ASP A 1 105 ? -3.814 18.922 7.418 1 96.75 105 ASP A N 1
ATOM 810 C CA . ASP A 1 105 ? -4.871 19.484 6.59 1 96.75 105 ASP A CA 1
ATOM 811 C C . ASP A 1 105 ? -5.137 18.609 5.363 1 96.75 105 ASP A C 1
ATOM 813 O O . ASP A 1 105 ? -6.289 18.422 4.969 1 96.75 105 ASP A O 1
ATOM 817 N N . VAL A 1 106 ? -4.082 18.125 4.77 1 96.81 106 VAL A N 1
ATOM 818 C CA . VAL A 1 106 ? -4.211 17.281 3.588 1 96.81 106 VAL A CA 1
ATOM 819 C C . VAL A 1 106 ? -4.926 15.977 3.955 1 96.81 106 VAL A C 1
ATOM 821 O O . VAL A 1 106 ? -5.844 15.547 3.252 1 96.81 106 VAL A O 1
ATOM 824 N N . VAL A 1 107 ? -4.543 15.367 5.07 1 96.81 107 VAL A N 1
ATOM 825 C CA . VAL A 1 107 ? -5.129 14.109 5.516 1 96.81 107 VAL A CA 1
ATOM 826 C C . VAL A 1 107 ? -6.598 14.32 5.871 1 96.81 107 VAL A C 1
ATOM 828 O O . VAL A 1 107 ? -7.453 13.508 5.508 1 96.81 107 VAL A O 1
ATOM 831 N N . LEU A 1 108 ? -6.883 15.43 6.555 1 97.25 108 LEU A N 1
ATOM 832 C CA . LEU A 1 108 ? -8.258 15.742 6.93 1 97.25 108 LEU A CA 1
ATOM 833 C C . LEU A 1 108 ? -9.125 15.938 5.691 1 97.25 108 LEU A C 1
ATOM 835 O O . LEU A 1 108 ? -10.258 15.438 5.637 1 97.25 108 LEU A O 1
ATOM 839 N N . ARG A 1 109 ? -8.633 16.672 4.734 1 97.38 109 ARG A N 1
ATOM 840 C CA . ARG A 1 109 ? -9.391 16.922 3.516 1 97.38 109 ARG A CA 1
ATOM 841 C C . ARG A 1 109 ? -9.734 15.617 2.807 1 97.38 109 ARG A C 1
ATOM 843 O O . ARG A 1 109 ? -10.875 15.406 2.396 1 97.38 109 ARG A O 1
ATOM 850 N N . PHE A 1 110 ? -8.766 14.766 2.619 1 98.25 110 PHE A N 1
ATOM 851 C CA . PHE A 1 110 ? -9.008 13.469 1.995 1 98.25 110 PHE A CA 1
ATOM 852 C C . PHE A 1 110 ? -10.109 12.711 2.727 1 98.25 110 PHE A C 1
ATOM 854 O O . PHE A 1 110 ? -11.078 12.273 2.107 1 98.25 110 PHE A O 1
ATOM 861 N N . ASN A 1 111 ? -9.969 12.539 4.039 1 98.06 111 ASN A N 1
ATOM 862 C CA . ASN A 1 111 ? -10.93 11.773 4.824 1 98.06 111 ASN A CA 1
ATOM 863 C C . ASN A 1 111 ? -12.32 12.406 4.789 1 98.06 111 ASN A C 1
ATOM 865 O O . ASN A 1 111 ? -13.32 11.711 4.617 1 98.06 111 ASN A O 1
ATOM 869 N N . ASP A 1 112 ? -12.359 13.719 4.879 1 97.81 112 ASP A N 1
ATOM 870 C CA . ASP A 1 112 ? -13.633 14.43 4.887 1 97.81 112 ASP A CA 1
ATOM 871 C C . ASP A 1 112 ? -14.352 14.281 3.547 1 97.81 112 ASP A C 1
ATOM 873 O O . ASP A 1 112 ? -15.562 14.055 3.506 1 97.81 112 ASP A O 1
ATOM 877 N N . VAL A 1 113 ? -13.586 14.422 2.453 1 98.44 113 VAL A N 1
ATOM 878 C CA . VAL A 1 113 ? -14.18 14.32 1.125 1 98.44 113 VAL A CA 1
ATOM 879 C C . VAL A 1 113 ? -14.719 12.906 0.91 1 98.44 113 VAL A C 1
ATOM 881 O O . VAL A 1 113 ? -15.844 12.734 0.43 1 98.44 113 VAL A O 1
ATOM 884 N N . VAL A 1 114 ? -14 11.859 1.288 1 98.38 114 VAL A N 1
ATOM 885 C CA . VAL A 1 114 ? -14.477 10.492 1.128 1 98.38 114 VAL A CA 1
ATOM 886 C C . VAL A 1 114 ? -15.734 10.281 1.963 1 98.38 114 VAL A C 1
ATOM 888 O O . VAL A 1 114 ? -16.719 9.703 1.485 1 98.38 114 VAL A O 1
ATOM 891 N N . LYS A 1 115 ? -15.711 10.789 3.17 1 97.94 115 LYS A N 1
ATOM 892 C CA . LYS A 1 115 ? -16.859 10.617 4.07 1 97.94 115 LYS A CA 1
ATOM 893 C C . LYS A 1 115 ? -18.109 11.289 3.504 1 97.94 115 LYS A C 1
ATOM 895 O O . LYS A 1 115 ? -19.219 10.836 3.762 1 97.94 115 LYS A O 1
ATOM 900 N N . THR A 1 116 ? -17.922 12.352 2.736 1 97.75 116 THR A N 1
ATOM 901 C CA . THR A 1 116 ? -19.062 13.062 2.156 1 97.75 116 THR A CA 1
ATOM 902 C C . THR A 1 116 ? -19.625 12.289 0.966 1 97.75 116 THR A C 1
ATOM 904 O O . THR A 1 116 ? -20.781 12.484 0.583 1 97.75 116 THR A O 1
ATOM 907 N N . HIS A 1 117 ? -18.859 11.375 0.366 1 98.44 117 HIS A N 1
ATOM 908 C CA . HIS A 1 117 ? -19.281 10.68 -0.841 1 98.44 117 HIS A CA 1
ATOM 909 C C . HIS A 1 117 ? -19.594 9.211 -0.547 1 98.44 117 HIS A C 1
ATOM 911 O O . HIS A 1 117 ? -20.047 8.484 -1.431 1 98.44 117 HIS A O 1
ATOM 917 N N . VAL A 1 118 ? -19.328 8.75 0.641 1 98.25 118 VAL A N 1
ATOM 918 C CA . VAL A 1 118 ? -19.594 7.383 1.058 1 98.25 118 VAL A CA 1
ATOM 919 C C . VAL A 1 118 ? -20.469 7.383 2.305 1 98.25 118 VAL A C 1
ATOM 921 O O . VAL A 1 118 ? -20.109 7.961 3.33 1 98.25 118 VAL A O 1
ATOM 924 N N . PRO A 1 119 ? -21.641 6.75 2.254 1 98.25 119 PRO A N 1
ATOM 925 C CA . PRO A 1 119 ? -22.484 6.656 3.453 1 98.25 119 PRO A CA 1
ATOM 926 C C . PRO A 1 119 ? -21.734 6.059 4.645 1 98.25 119 PRO A C 1
ATOM 928 O O . PRO A 1 119 ? -20.922 5.145 4.477 1 98.25 119 PRO A O 1
ATOM 931 N N . LYS A 1 120 ? -22.141 6.527 5.777 1 97.69 120 LYS A N 1
ATOM 932 C CA . LYS A 1 120 ? -21.484 6.137 7.02 1 97.69 120 LYS A CA 1
ATOM 933 C C . LYS A 1 120 ? -21.5 4.621 7.199 1 97.69 120 LYS A C 1
ATOM 935 O O . LYS A 1 120 ? -20.5 4.023 7.59 1 97.69 120 LYS A O 1
ATOM 940 N N . GLU A 1 121 ? -22.547 4.008 6.871 1 98.06 121 GLU A N 1
ATOM 941 C CA . GLU A 1 121 ? -22.703 2.564 7.047 1 98.06 121 GLU A CA 1
ATOM 942 C C . GLU A 1 121 ? -21.75 1.796 6.133 1 98.06 121 GLU A C 1
ATOM 944 O O . GLU A 1 121 ? -21.219 0.752 6.516 1 98.06 121 GLU A O 1
ATOM 949 N N . LYS A 1 122 ? -21.578 2.279 4.961 1 98.44 122 LYS A N 1
ATOM 950 C CA . LYS A 1 122 ? -20.656 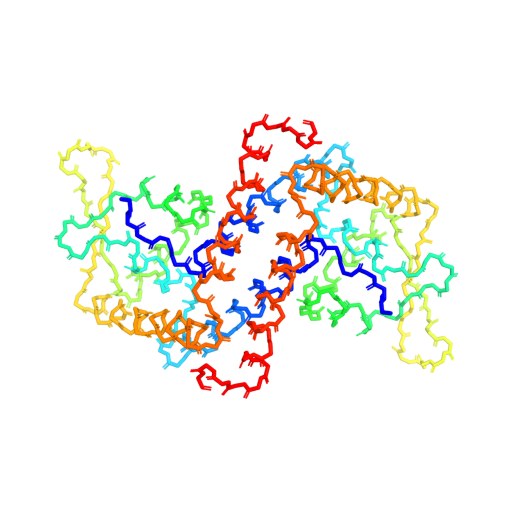1.638 4.023 1 98.44 122 LYS A CA 1
ATOM 951 C C . LYS A 1 122 ? -19.219 1.786 4.484 1 98.44 122 LYS A C 1
ATOM 953 O O . LYS A 1 122 ? -18.406 0.86 4.34 1 98.44 122 LYS A O 1
ATOM 958 N N . LEU A 1 123 ? -18.906 2.941 5.039 1 98.19 123 LEU A N 1
ATOM 959 C CA . LEU A 1 123 ? -17.562 3.16 5.574 1 98.19 123 LEU A CA 1
ATOM 960 C C . LEU A 1 123 ? -17.297 2.242 6.762 1 98.19 123 LEU A C 1
ATOM 962 O O . LEU A 1 123 ? -16.188 1.728 6.918 1 98.19 123 LEU A O 1
ATOM 966 N N . GLU A 1 124 ? -18.281 2.107 7.605 1 98.12 124 GLU A N 1
ATOM 967 C CA . GLU A 1 124 ? -18.156 1.193 8.734 1 98.12 124 GLU A CA 1
ATOM 968 C C . GLU A 1 124 ? -17.875 -0.232 8.266 1 98.12 124 GLU A C 1
ATOM 970 O O . GLU A 1 124 ? -17.047 -0.937 8.844 1 98.12 124 GLU A O 1
ATOM 975 N N . THR A 1 125 ? -18.578 -0.642 7.223 1 98.69 125 THR A N 1
ATOM 976 C CA . THR A 1 125 ? -18.359 -1.961 6.637 1 98.69 125 THR A CA 1
ATOM 977 C C . THR A 1 125 ? -16.953 -2.076 6.078 1 98.69 125 THR A C 1
ATOM 979 O O . THR A 1 125 ? -16.297 -3.107 6.242 1 98.69 125 THR A O 1
ATOM 982 N N . PHE A 1 126 ? -16.531 -1.001 5.41 1 98.75 126 PHE A N 1
ATOM 983 C CA . PHE A 1 126 ? -15.172 -0.944 4.898 1 98.75 126 PHE A CA 1
ATOM 984 C C . PHE A 1 126 ? -14.164 -1.179 6.012 1 98.75 126 PHE A C 1
ATOM 986 O O . PHE A 1 126 ? -13.266 -2.014 5.879 1 98.75 126 PHE A O 1
ATOM 993 N N . PHE A 1 127 ? -14.273 -0.512 7.121 1 98.5 127 PHE A N 1
ATOM 994 C CA . PHE A 1 127 ? -13.367 -0.66 8.258 1 98.5 127 PHE A CA 1
ATOM 995 C C . PHE A 1 127 ? -13.445 -2.072 8.828 1 98.5 127 PHE A C 1
ATOM 997 O O . PHE A 1 127 ? -12.422 -2.643 9.211 1 98.5 127 PHE A O 1
ATOM 1004 N N . GLU A 1 128 ? -14.625 -2.602 8.852 1 98.56 128 GLU A N 1
ATOM 1005 C CA . GLU A 1 128 ? -14.797 -3.959 9.359 1 98.56 128 GLU A CA 1
ATOM 1006 C C . GLU A 1 128 ? -14.039 -4.973 8.508 1 98.56 128 GLU A C 1
ATOM 1008 O O . GLU A 1 128 ? -13.375 -5.863 9.039 1 98.56 128 GLU A O 1
ATOM 1013 N N . VAL A 1 129 ? -14.148 -4.844 7.242 1 98.69 129 VAL A N 1
ATOM 1014 C CA . VAL A 1 129 ? -13.492 -5.77 6.324 1 98.69 129 VAL A CA 1
ATOM 1015 C C . VAL A 1 129 ? -11.977 -5.664 6.477 1 98.69 129 VAL A C 1
ATOM 1017 O O . VAL A 1 129 ? -11.289 -6.684 6.566 1 98.69 129 VAL A O 1
ATOM 1020 N N . THR A 1 130 ? -11.469 -4.398 6.535 1 98.5 130 THR A N 1
ATOM 1021 C CA . THR A 1 130 ? -10.023 -4.219 6.695 1 98.5 130 THR A CA 1
ATOM 1022 C C . THR A 1 130 ? -9.555 -4.785 8.031 1 98.5 130 THR A C 1
ATOM 1024 O O . THR A 1 130 ? -8.461 -5.352 8.125 1 98.5 130 THR A O 1
ATOM 1027 N N . GLU A 1 131 ? -10.352 -4.676 9.039 1 98.12 131 GLU A N 1
ATOM 1028 C CA . GLU A 1 131 ? -10.016 -5.23 10.344 1 98.12 131 GLU A CA 1
ATOM 1029 C C . GLU A 1 131 ? -9.945 -6.754 10.297 1 98.12 131 GLU A C 1
ATOM 1031 O O . GLU A 1 131 ? -9.039 -7.355 10.883 1 98.12 131 GLU A O 1
ATOM 1036 N N . ILE A 1 132 ? -10.898 -7.391 9.664 1 98.69 132 ILE A N 1
ATOM 1037 C CA . ILE A 1 132 ? -10.922 -8.844 9.547 1 98.69 132 ILE A CA 1
ATOM 1038 C C . ILE A 1 132 ? -9.68 -9.32 8.797 1 98.69 132 ILE A C 1
ATOM 1040 O O . ILE A 1 132 ? -9.039 -10.289 9.211 1 98.69 132 ILE A O 1
ATOM 1044 N N . ILE A 1 133 ? -9.336 -8.641 7.719 1 98.69 133 ILE A N 1
ATOM 1045 C CA . ILE A 1 133 ? -8.156 -9 6.938 1 98.69 133 ILE A CA 1
ATOM 1046 C C . ILE A 1 133 ? -6.91 -8.922 7.816 1 98.69 133 ILE A C 1
ATOM 1048 O O . ILE A 1 133 ? -6.098 -9.844 7.84 1 98.69 133 ILE A O 1
ATOM 1052 N N . ASN A 1 134 ? -6.785 -7.824 8.562 1 97.88 134 ASN A N 1
ATOM 1053 C CA . ASN A 1 134 ? -5.633 -7.641 9.445 1 97.88 134 ASN A CA 1
ATOM 1054 C C . ASN A 1 134 ? -5.574 -8.727 10.516 1 97.88 134 ASN A C 1
ATOM 1056 O O . ASN A 1 134 ? -4.496 -9.219 10.844 1 97.88 134 ASN A O 1
ATOM 1060 N N . LYS A 1 135 ? -6.688 -9.055 11.055 1 98.19 135 LYS A N 1
ATOM 1061 C CA . LYS A 1 135 ? -6.754 -10.094 12.078 1 98.19 135 LYS A CA 1
ATOM 1062 C C . LYS A 1 135 ? -6.34 -11.453 11.516 1 98.19 135 LYS A C 1
ATOM 1064 O O . LYS A 1 135 ? -5.578 -12.188 12.148 1 98.19 135 LYS A O 1
ATOM 1069 N N . LEU A 1 136 ? -6.902 -11.836 10.344 1 98.62 136 LEU A N 1
ATOM 1070 C CA . LEU A 1 136 ? -6.57 -13.102 9.711 1 98.62 136 LEU A CA 1
ATOM 1071 C C . LEU A 1 136 ? -5.066 -13.219 9.484 1 98.62 136 LEU A C 1
ATOM 1073 O O . LEU A 1 136 ? -4.48 -14.281 9.703 1 98.62 136 LEU A O 1
ATOM 1077 N N . ILE A 1 137 ? -4.43 -12.102 9.055 1 98.12 137 ILE A N 1
ATOM 1078 C CA . ILE A 1 137 ? -3 -12.102 8.781 1 98.12 137 ILE A CA 1
ATOM 1079 C C . ILE A 1 137 ? -2.219 -12.195 10.086 1 98.12 137 ILE A C 1
ATOM 1081 O O . ILE A 1 137 ? -1.288 -13 10.203 1 98.12 137 ILE A O 1
ATOM 1085 N N . ALA A 1 138 ? -2.582 -11.406 11.07 1 96.44 138 ALA A N 1
ATOM 1086 C CA . ALA A 1 138 ? -1.891 -11.367 12.352 1 96.44 138 ALA A CA 1
ATOM 1087 C C . ALA A 1 138 ? -1.953 -12.727 13.047 1 96.44 138 ALA A C 1
ATOM 1089 O O . ALA A 1 138 ? -0.999 -13.133 13.719 1 96.44 138 ALA A O 1
ATOM 1090 N N . GLU A 1 139 ? -3.02 -13.43 12.852 1 97.25 139 GLU A N 1
ATOM 1091 C CA . GLU A 1 139 ? -3.227 -14.719 13.508 1 97.25 139 GLU A CA 1
ATOM 1092 C C . GLU A 1 139 ? -2.736 -15.867 12.633 1 97.25 139 GLU A C 1
ATOM 1094 O O . GLU A 1 139 ? -2.955 -17.031 12.961 1 97.25 139 GLU A O 1
ATOM 1099 N N . LYS A 1 140 ? -2.125 -15.602 11.523 1 96.06 140 LYS A N 1
ATOM 1100 C CA . LYS A 1 140 ? -1.575 -16.594 10.609 1 96.06 140 LYS A CA 1
ATOM 1101 C C . LYS A 1 140 ? -2.648 -17.594 10.164 1 96.06 140 LYS A C 1
ATOM 1103 O O . LYS A 1 140 ? -2.42 -18.797 10.148 1 96.06 140 LYS A O 1
ATOM 1108 N N . LYS A 1 141 ? -3.84 -16.984 9.852 1 95.94 141 LYS A N 1
ATOM 1109 C CA . LYS A 1 141 ? -4.965 -17.828 9.453 1 95.94 141 LYS A CA 1
ATOM 1110 C C . LYS A 1 141 ? -5.07 -17.922 7.93 1 95.94 141 LYS A C 1
ATOM 1112 O O . LYS A 1 141 ? -5.918 -18.641 7.402 1 95.94 141 LYS A O 1
ATOM 1117 N N . ILE A 1 142 ? -4.262 -17.188 7.258 1 96.38 142 ILE A N 1
ATOM 1118 C CA . ILE A 1 142 ? -4.238 -17.266 5.805 1 96.38 142 ILE A CA 1
ATOM 1119 C C . ILE A 1 142 ? -3.293 -18.391 5.367 1 96.38 142 ILE A C 1
ATOM 1121 O O . ILE A 1 142 ? -3.672 -19.266 4.578 1 96.38 142 ILE A O 1
ATOM 1125 N N . TYR A 1 143 ? -2.08 -18.312 5.906 1 91.75 143 TYR A N 1
ATOM 1126 C CA . TYR A 1 143 ? -1.052 -19.312 5.637 1 91.75 143 TYR A CA 1
ATOM 1127 C C . TYR A 1 143 ? -0.517 -19.906 6.934 1 91.75 143 TYR A C 1
ATOM 1129 O O . TYR A 1 143 ? -0.496 -19.25 7.969 1 91.75 143 TYR A O 1
ATOM 1137 N N . MET B 1 1 ? -10.703 4.797 21.547 1 32.84 1 MET B N 1
ATOM 1138 C CA . MET B 1 1 ? -9.812 4.293 20.5 1 32.84 1 MET B CA 1
ATOM 1139 C C . MET B 1 1 ? -9.602 5.34 19.422 1 32.84 1 MET B C 1
ATOM 1141 O O . MET B 1 1 ? -10.562 5.938 18.922 1 32.84 1 MET B O 1
ATOM 1145 N N . GLN B 1 2 ? -8.609 6.141 19.359 1 49.22 2 GLN B N 1
ATOM 1146 C CA . GLN B 1 2 ? -8.523 7.25 18.422 1 49.22 2 GLN B CA 1
ATOM 1147 C C . GLN B 1 2 ? -8.945 6.82 17.016 1 49.22 2 GLN B C 1
ATOM 1149 O O . GLN B 1 2 ? -8.641 5.707 16.594 1 49.22 2 GLN B O 1
ATOM 1154 N N . ASP B 1 3 ? -9.977 7.375 16.453 1 69.31 3 ASP B N 1
ATOM 1155 C CA . ASP B 1 3 ? -10.727 7.023 15.25 1 69.31 3 ASP B CA 1
ATOM 1156 C C . ASP B 1 3 ? -9.797 6.852 14.055 1 69.31 3 ASP B C 1
ATOM 1158 O O . ASP B 1 3 ? -9.07 7.781 13.688 1 69.31 3 ASP B O 1
ATOM 1162 N N . ILE B 1 4 ? -9.578 5.59 13.734 1 86.81 4 ILE B N 1
ATOM 1163 C CA . ILE B 1 4 ? -8.727 5.254 12.594 1 86.81 4 ILE B CA 1
ATOM 1164 C C . ILE B 1 4 ? -9.242 5.969 11.344 1 86.81 4 ILE B C 1
ATOM 1166 O O . ILE B 1 4 ? -10.445 6.055 11.117 1 86.81 4 ILE B O 1
ATOM 1170 N N . THR B 1 5 ? -8.375 6.66 10.68 1 95.19 5 THR B N 1
ATOM 1171 C CA . THR B 1 5 ? -8.758 7.336 9.445 1 95.19 5 THR B CA 1
ATOM 1172 C C . THR B 1 5 ? -8.797 6.352 8.281 1 95.19 5 THR B C 1
ATOM 1174 O O . THR B 1 5 ? -8.305 5.227 8.398 1 95.19 5 THR B O 1
ATOM 1177 N N . ILE B 1 6 ? -9.43 6.719 7.23 1 97.81 6 ILE B N 1
ATOM 1178 C CA . ILE B 1 6 ? -9.594 5.875 6.051 1 97.81 6 ILE B CA 1
ATOM 1179 C C . ILE B 1 6 ? -8.227 5.551 5.453 1 97.81 6 ILE B C 1
ATOM 1181 O O . ILE B 1 6 ? -7.934 4.395 5.148 1 97.81 6 ILE B O 1
ATOM 1185 N N . ASP B 1 7 ? -7.383 6.594 5.395 1 96.69 7 ASP B N 1
ATOM 1186 C CA . ASP B 1 7 ? -6.066 6.375 4.801 1 96.69 7 ASP B CA 1
ATOM 1187 C C . ASP B 1 7 ? -5.188 5.516 5.707 1 96.69 7 ASP B C 1
ATOM 1189 O O . ASP B 1 7 ? -4.359 4.746 5.223 1 96.69 7 ASP B O 1
ATOM 1193 N N . TYR B 1 8 ? -5.41 5.613 6.988 1 93.94 8 TYR B N 1
ATOM 1194 C CA . TYR B 1 8 ? -4.684 4.734 7.898 1 93.94 8 TYR B CA 1
ATOM 1195 C C . TYR B 1 8 ? -5.086 3.279 7.688 1 93.94 8 TYR B C 1
ATOM 1197 O O . TYR B 1 8 ? -4.227 2.4 7.594 1 93.94 8 TYR B O 1
ATOM 1205 N N . ALA B 1 9 ? -6.355 2.992 7.652 1 96.31 9 ALA B N 1
ATOM 1206 C CA . ALA B 1 9 ? -6.848 1.632 7.465 1 96.31 9 ALA B CA 1
ATOM 1207 C C . ALA B 1 9 ? -6.328 1.034 6.16 1 96.31 9 ALA B C 1
ATOM 1209 O O . ALA B 1 9 ? -5.891 -0.118 6.129 1 96.31 9 ALA B O 1
ATOM 1210 N N . LEU B 1 10 ? -6.359 1.832 5.086 1 97.38 10 LEU B N 1
ATOM 1211 C CA . LEU B 1 10 ? -5.855 1.394 3.791 1 97.38 10 LEU B CA 1
ATOM 1212 C C . LEU B 1 10 ? -4.367 1.064 3.867 1 97.38 10 LEU B C 1
ATOM 1214 O O . LEU B 1 10 ? -3.941 -0.008 3.436 1 97.38 10 LEU B O 1
ATOM 1218 N N . ARG B 1 11 ? -3.637 1.945 4.406 1 94.38 11 ARG B N 1
ATOM 1219 C CA . ARG B 1 11 ? -2.189 1.785 4.5 1 94.38 11 ARG B CA 1
ATOM 1220 C C . ARG B 1 11 ? -1.826 0.566 5.34 1 94.38 11 ARG B C 1
ATOM 1222 O O . ARG B 1 11 ? -1.046 -0.283 4.91 1 94.38 11 ARG B O 1
ATOM 1229 N N . ALA B 1 12 ? -2.375 0.53 6.574 1 93.81 12 ALA B N 1
ATOM 1230 C CA . ALA B 1 12 ? -2.062 -0.557 7.496 1 93.81 12 ALA B CA 1
ATOM 1231 C C . ALA B 1 12 ? -2.416 -1.911 6.891 1 93.81 12 ALA B C 1
ATOM 1233 O O . ALA B 1 12 ? -1.649 -2.871 7.008 1 93.81 12 ALA B O 1
ATOM 1234 N N . THR B 1 13 ? -3.553 -2 6.23 1 97.19 13 THR B N 1
ATOM 1235 C CA . THR B 1 13 ? -3.996 -3.264 5.656 1 97.19 13 THR B CA 1
ATOM 1236 C C . THR B 1 13 ? -3.104 -3.666 4.484 1 97.19 13 THR B C 1
ATOM 1238 O O . THR B 1 13 ? -2.688 -4.824 4.383 1 97.19 13 THR B O 1
ATOM 1241 N N . TRP B 1 14 ? -2.828 -2.738 3.654 1 96.19 14 TRP B N 1
ATOM 1242 C CA . TRP B 1 14 ? -1.969 -3.064 2.521 1 96.19 14 TRP B CA 1
ATOM 1243 C C . TRP B 1 14 ? -0.577 -3.471 2.992 1 96.19 14 TRP B C 1
ATOM 1245 O O . TRP B 1 14 ? 0.028 -4.395 2.441 1 96.19 14 TRP B O 1
ATOM 1255 N N . GLN B 1 15 ? -0.001 -2.822 3.986 1 93.88 15 GLN B N 1
ATOM 1256 C CA . GLN B 1 15 ? 1.305 -3.184 4.527 1 93.88 15 GLN B CA 1
ATOM 1257 C C . GLN B 1 15 ? 1.297 -4.605 5.082 1 93.88 15 GLN B C 1
ATOM 1259 O O . GLN B 1 15 ? 2.256 -5.355 4.887 1 93.88 15 GLN B O 1
ATOM 1264 N N . ALA B 1 16 ? 0.218 -4.898 5.789 1 95.94 16 ALA B N 1
ATOM 1265 C CA . ALA B 1 16 ? 0.083 -6.258 6.301 1 95.94 16 ALA B CA 1
ATOM 1266 C C . ALA B 1 16 ? 0.049 -7.273 5.164 1 95.94 16 ALA B C 1
ATOM 1268 O O . ALA B 1 16 ? 0.729 -8.305 5.219 1 95.94 16 ALA B O 1
ATOM 1269 N N . VAL B 1 17 ? -0.719 -6.977 4.133 1 97.75 17 VAL B N 1
ATOM 1270 C CA . VAL B 1 17 ? -0.837 -7.859 2.975 1 97.75 17 VAL B CA 1
ATOM 1271 C C . VAL B 1 17 ? 0.52 -7.992 2.287 1 97.75 17 VAL B C 1
ATOM 1273 O O . VAL B 1 17 ? 0.948 -9.102 1.954 1 97.75 17 VAL B O 1
ATOM 1276 N N . THR B 1 18 ? 1.176 -6.898 2.082 1 96.38 18 THR B N 1
ATOM 1277 C CA . THR B 1 18 ? 2.482 -6.879 1.434 1 96.38 18 THR B CA 1
ATOM 1278 C C . THR B 1 18 ? 3.486 -7.723 2.217 1 96.38 18 THR B C 1
ATOM 1280 O O . THR B 1 18 ? 4.215 -8.523 1.636 1 96.38 18 THR B O 1
ATOM 1283 N N . LYS B 1 19 ? 3.531 -7.488 3.492 1 95.25 19 LYS B N 1
ATOM 1284 C CA . LYS B 1 19 ? 4.434 -8.266 4.336 1 95.25 19 LYS B CA 1
ATOM 1285 C C . LYS B 1 19 ? 4.137 -9.758 4.234 1 95.25 19 LYS B C 1
ATOM 1287 O O . LYS B 1 19 ? 5.055 -10.57 4.105 1 95.25 19 LYS B O 1
ATOM 1292 N N . MET B 1 20 ? 2.934 -10.094 4.312 1 97.44 20 MET B N 1
ATOM 1293 C CA . MET B 1 20 ? 2.514 -11.492 4.211 1 97.44 20 MET B CA 1
ATOM 1294 C C . MET B 1 20 ? 2.93 -12.086 2.871 1 97.44 20 MET B C 1
ATOM 1296 O O . MET B 1 20 ? 3.496 -13.18 2.822 1 97.44 20 MET B O 1
ATOM 1300 N N . TYR B 1 21 ? 2.652 -11.367 1.774 1 97.75 21 TYR B N 1
ATOM 1301 C CA . TYR B 1 21 ? 3.004 -11.852 0.446 1 97.75 21 TYR B CA 1
ATOM 1302 C C . TYR B 1 21 ? 4.512 -12.039 0.314 1 97.75 21 TYR B C 1
ATOM 1304 O O . TYR B 1 21 ? 4.973 -13.016 -0.28 1 97.75 21 TYR B O 1
ATOM 1312 N N . ASN B 1 22 ? 5.246 -11.148 0.807 1 97 22 ASN B N 1
ATOM 1313 C CA . ASN B 1 22 ? 6.699 -11.266 0.741 1 97 22 ASN B CA 1
ATOM 1314 C C . ASN B 1 22 ? 7.203 -12.453 1.549 1 97 22 ASN B C 1
ATOM 1316 O O . ASN B 1 22 ? 8.141 -13.133 1.136 1 97 22 ASN B O 1
ATOM 1320 N N . GLU B 1 23 ? 6.652 -12.648 2.684 1 96.94 23 GLU B N 1
ATOM 1321 C CA . GLU B 1 23 ? 7.012 -13.812 3.486 1 96.94 23 GLU B CA 1
ATOM 1322 C C . GLU B 1 23 ? 6.742 -15.109 2.73 1 96.94 23 GLU B C 1
ATOM 1324 O O . GLU B 1 23 ? 7.57 -16.031 2.736 1 96.94 23 GLU B O 1
ATOM 1329 N N . GLU B 1 24 ? 5.582 -15.188 2.1 1 97.31 24 GLU B N 1
ATOM 1330 C CA . GLU B 1 24 ? 5.23 -16.375 1.33 1 97.31 24 GLU B CA 1
ATOM 1331 C C . GLU B 1 24 ? 6.109 -16.516 0.093 1 97.31 24 GLU B C 1
ATOM 1333 O O . GLU B 1 24 ? 6.527 -17.625 -0.256 1 97.31 24 GLU B O 1
ATOM 1338 N N . ALA B 1 25 ? 6.398 -15.398 -0.549 1 97 25 ALA B N 1
ATOM 1339 C CA . ALA B 1 25 ? 7.207 -15.406 -1.765 1 97 25 ALA B CA 1
ATOM 1340 C C . ALA B 1 25 ? 8.641 -15.828 -1.465 1 97 25 ALA B C 1
ATOM 1342 O O . ALA B 1 25 ? 9.297 -16.469 -2.297 1 97 25 ALA B O 1
ATOM 1343 N N . ARG B 1 26 ? 9.102 -15.539 -0.301 1 95.81 26 ARG B N 1
ATOM 1344 C CA . ARG B 1 26 ? 10.461 -15.883 0.098 1 95.81 26 ARG B CA 1
ATOM 1345 C C . ARG B 1 26 ? 10.68 -17.391 0.077 1 95.81 26 ARG B C 1
ATOM 1347 O O . ARG B 1 26 ? 11.781 -17.859 -0.204 1 95.81 26 ARG B O 1
ATOM 1354 N N . LYS B 1 27 ? 9.641 -18.125 0.323 1 94.31 27 LYS B N 1
ATOM 1355 C CA . LYS B 1 27 ? 9.719 -19.578 0.284 1 94.31 27 LYS B CA 1
ATOM 1356 C C . LYS B 1 27 ? 10.102 -20.078 -1.108 1 94.31 27 LYS B C 1
ATOM 1358 O O . LYS B 1 27 ? 10.586 -21.188 -1.265 1 94.31 27 LYS B O 1
ATOM 1363 N N . PHE B 1 28 ? 9.953 -19.219 -2.072 1 92.19 28 PHE B N 1
ATOM 1364 C CA . PHE B 1 28 ? 10.242 -19.578 -3.457 1 92.19 28 PHE B CA 1
ATOM 1365 C C . PHE B 1 28 ? 11.328 -18.672 -4.031 1 92.19 28 PHE B C 1
ATOM 1367 O O . PHE B 1 28 ? 11.398 -18.469 -5.246 1 92.19 28 PHE B O 1
ATOM 1374 N N . ASN B 1 29 ? 12.102 -18.016 -3.086 1 93.62 29 ASN B N 1
ATOM 1375 C CA . ASN B 1 29 ? 13.188 -17.125 -3.461 1 93.62 29 ASN B CA 1
ATOM 1376 C C . ASN B 1 29 ? 12.695 -15.992 -4.367 1 93.62 29 ASN B C 1
ATOM 1378 O O . ASN B 1 29 ? 13.297 -15.719 -5.402 1 93.62 29 ASN B O 1
ATOM 1382 N N . SER B 1 30 ? 11.656 -15.445 -4.02 1 96.44 30 SER B N 1
ATOM 1383 C CA . SER B 1 30 ? 10.984 -14.422 -4.816 1 96.44 30 SER B CA 1
ATOM 1384 C C . SER B 1 30 ? 10.469 -13.289 -3.934 1 96.44 30 SER B C 1
ATOM 1386 O O . SER B 1 30 ? 10.812 -13.211 -2.752 1 96.44 30 SER B O 1
ATOM 1388 N N . THR B 1 31 ? 9.781 -12.336 -4.516 1 96.81 31 THR B N 1
ATOM 1389 C CA . THR B 1 31 ? 9.117 -11.227 -3.834 1 96.81 31 THR B CA 1
ATOM 1390 C C . THR B 1 31 ? 7.695 -11.047 -4.355 1 96.81 31 THR B C 1
ATOM 1392 O O . THR B 1 31 ? 7.336 -11.602 -5.398 1 96.81 31 THR B O 1
ATOM 1395 N N . MET B 1 32 ? 6.973 -10.305 -3.621 1 96.25 32 MET B N 1
ATOM 1396 C CA . MET B 1 32 ? 5.625 -9.961 -4.062 1 96.25 32 MET B CA 1
ATOM 1397 C C . MET B 1 32 ? 5.656 -9.305 -5.441 1 96.25 32 MET B C 1
ATOM 1399 O O . MET B 1 32 ? 4.832 -9.625 -6.301 1 96.25 32 MET B O 1
ATOM 1403 N N . ALA B 1 33 ? 6.59 -8.453 -5.676 1 95.38 33 ALA B N 1
ATOM 1404 C CA . ALA B 1 33 ? 6.699 -7.734 -6.941 1 95.38 33 ALA B CA 1
ATOM 1405 C C . ALA B 1 33 ? 6.914 -8.695 -8.102 1 95.38 33 ALA B C 1
ATOM 1407 O O . ALA B 1 33 ? 6.262 -8.578 -9.148 1 95.38 33 ALA B O 1
ATOM 1408 N N . VAL B 1 34 ? 7.777 -9.609 -7.895 1 97 34 VAL B N 1
ATOM 1409 C CA . VAL B 1 34 ? 8.039 -10.617 -8.914 1 97 34 VAL B CA 1
ATOM 1410 C C . VAL B 1 34 ? 6.789 -11.461 -9.141 1 97 34 VAL B C 1
ATOM 1412 O O . VAL B 1 34 ? 6.391 -11.695 -10.289 1 97 34 VAL B O 1
ATOM 1415 N N . GLY B 1 35 ? 6.148 -11.891 -8.047 1 97.19 35 GLY B N 1
ATOM 1416 C CA . GLY B 1 35 ? 4.926 -12.664 -8.141 1 97.19 35 GLY B CA 1
ATOM 1417 C C . GLY B 1 35 ? 3.836 -11.969 -8.938 1 97.19 35 GLY B C 1
ATOM 1418 O O . GLY B 1 35 ? 3.246 -12.555 -9.844 1 97.19 35 GLY B O 1
ATOM 1419 N N . PHE B 1 36 ? 3.617 -10.758 -8.633 1 95.81 36 PHE B N 1
ATOM 1420 C CA . PHE B 1 36 ? 2.59 -9.992 -9.328 1 95.81 36 PHE B CA 1
ATOM 1421 C C . PHE B 1 36 ? 2.963 -9.789 -10.797 1 95.81 36 PHE B C 1
ATOM 1423 O O . PHE B 1 36 ? 2.092 -9.766 -11.664 1 95.81 36 PHE B O 1
ATOM 1430 N N . THR B 1 37 ? 4.215 -9.562 -11.055 1 97.19 37 THR B N 1
ATOM 1431 C CA . THR B 1 37 ? 4.66 -9.438 -12.438 1 97.19 37 THR B CA 1
ATOM 1432 C C . THR B 1 37 ? 4.391 -10.719 -13.219 1 97.19 37 THR B C 1
ATOM 1434 O O . THR B 1 37 ? 3.854 -10.68 -14.328 1 97.19 37 THR B O 1
ATOM 1437 N N . LEU B 1 38 ? 4.738 -11.844 -12.617 1 98.06 38 LEU B N 1
ATOM 1438 C CA . LEU B 1 38 ? 4.48 -13.141 -13.242 1 98.06 38 LEU B CA 1
ATOM 1439 C C . LEU B 1 38 ? 3.004 -13.289 -13.594 1 98.06 38 LEU B C 1
ATOM 1441 O O . LEU B 1 38 ? 2.666 -13.734 -14.688 1 98.06 38 LEU B O 1
ATOM 1445 N N . LEU B 1 39 ? 2.193 -12.867 -12.703 1 97.06 39 LEU B N 1
ATOM 1446 C CA . LEU B 1 39 ? 0.752 -13.016 -12.875 1 97.06 39 LEU B CA 1
ATOM 1447 C C . LEU B 1 39 ? 0.228 -12.047 -13.938 1 97.06 39 LEU B C 1
ATOM 1449 O O . LEU B 1 39 ? -0.844 -12.266 -14.508 1 97.06 39 LEU B O 1
ATOM 1453 N N . SER B 1 40 ? 0.942 -11 -14.188 1 96.69 40 SER B N 1
ATOM 1454 C CA . SER B 1 40 ? 0.497 -9.961 -15.117 1 96.69 40 SER B CA 1
ATOM 1455 C C . SER B 1 40 ? 0.918 -10.273 -16.547 1 96.69 40 SER B C 1
ATOM 1457 O O . SER B 1 40 ? 0.479 -9.609 -17.484 1 96.69 40 SER B O 1
ATOM 1459 N N . ILE B 1 41 ? 1.75 -11.234 -16.719 1 97.69 41 ILE B N 1
ATOM 1460 C CA . ILE B 1 41 ? 2.223 -11.617 -18.047 1 97.69 41 ILE B CA 1
ATOM 1461 C C . ILE B 1 41 ? 1.322 -12.711 -18.609 1 97.69 41 ILE B C 1
ATOM 1463 O O . ILE B 1 41 ? 1.054 -13.719 -17.953 1 97.69 41 ILE B O 1
ATOM 1467 N N . ASP B 1 42 ? 0.853 -12.508 -19.812 1 97.19 42 ASP B N 1
ATOM 1468 C CA . ASP B 1 42 ? 0.074 -13.539 -20.484 1 97.19 42 ASP B CA 1
ATOM 1469 C C . ASP B 1 42 ? 0.919 -14.781 -20.75 1 97.19 42 ASP B C 1
ATOM 1471 O O . ASP B 1 42 ? 1.943 -14.711 -21.422 1 97.19 42 ASP B O 1
ATOM 1475 N N . PRO B 1 43 ? 0.54 -15.906 -20.219 1 97.38 43 PRO B N 1
ATOM 1476 C CA . PRO B 1 43 ? 1.399 -17.094 -20.312 1 97.38 43 PRO B CA 1
ATOM 1477 C C . PRO B 1 43 ? 1.461 -17.656 -21.719 1 97.38 43 PRO B C 1
ATOM 1479 O O . PRO B 1 43 ? 2.348 -18.469 -22.031 1 97.38 43 PRO B O 1
ATOM 1482 N N . LYS B 1 44 ? 0.581 -17.266 -22.578 1 96.5 44 LYS B N 1
ATOM 1483 C CA . LYS B 1 44 ? 0.527 -17.844 -23.922 1 96.5 44 LYS B CA 1
ATOM 1484 C C . LYS B 1 44 ? 1.196 -16.938 -24.938 1 96.5 44 LYS B C 1
ATOM 1486 O O . LYS B 1 44 ? 2.035 -17.375 -25.719 1 96.5 44 LYS B O 1
ATOM 1491 N N . THR B 1 45 ? 0.887 -15.641 -24.891 1 95.19 45 THR B N 1
ATOM 1492 C CA . THR B 1 45 ? 1.296 -14.75 -25.984 1 95.19 45 THR B CA 1
ATOM 1493 C C . THR B 1 45 ? 2.381 -13.789 -25.516 1 95.19 45 THR B C 1
ATOM 1495 O O . THR B 1 45 ? 3.029 -13.133 -26.328 1 95.19 45 THR B O 1
ATOM 1498 N N . GLY B 1 46 ? 2.594 -13.766 -24.188 1 96.69 46 GLY B N 1
ATOM 1499 C CA . GLY B 1 46 ? 3.459 -12.719 -23.672 1 96.69 46 GLY B CA 1
ATOM 1500 C C . GLY B 1 46 ? 2.771 -11.375 -23.562 1 96.69 46 GLY B C 1
ATOM 1501 O O . GLY B 1 46 ? 1.587 -11.25 -23.891 1 96.69 46 GLY B O 1
ATOM 1502 N N . THR B 1 47 ? 3.447 -10.445 -22.969 1 96.88 47 THR B N 1
ATOM 1503 C CA . THR B 1 47 ? 2.902 -9.102 -22.781 1 96.88 47 THR B CA 1
ATOM 1504 C C . THR B 1 47 ? 3.951 -8.039 -23.094 1 96.88 47 THR B C 1
ATOM 1506 O O . THR B 1 47 ? 5.105 -8.156 -22.672 1 96.88 47 THR B O 1
ATOM 1509 N N . PRO B 1 48 ? 3.533 -7.059 -23.922 1 95.56 48 PRO B N 1
ATOM 1510 C CA . PRO B 1 48 ? 4.477 -5.961 -24.141 1 95.56 48 PRO B CA 1
ATOM 1511 C C . PRO B 1 48 ? 4.922 -5.301 -22.828 1 95.56 48 PRO B C 1
ATOM 1513 O O . PRO B 1 48 ? 4.105 -5.086 -21.938 1 95.56 48 PRO B O 1
ATOM 1516 N N . SER B 1 49 ? 6.258 -5.086 -22.734 1 94.25 49 SER B N 1
ATOM 1517 C CA . SER B 1 49 ? 6.797 -4.473 -21.531 1 94.25 49 SER B CA 1
ATOM 1518 C C . SER B 1 49 ? 6.094 -3.156 -21.219 1 94.25 49 SER B C 1
ATOM 1520 O O . SER B 1 49 ? 5.844 -2.842 -20.047 1 94.25 49 SER B O 1
ATOM 1522 N N . THR B 1 50 ? 5.656 -2.391 -22.188 1 91.44 50 THR B N 1
ATOM 1523 C CA . THR B 1 50 ? 5.035 -1.082 -22.016 1 91.44 50 THR B CA 1
ATOM 1524 C C . THR B 1 50 ? 3.625 -1.223 -21.438 1 91.44 50 THR B C 1
ATOM 1526 O O . THR B 1 50 ? 3.09 -0.277 -20.859 1 91.44 50 THR B O 1
ATOM 1529 N N . ALA B 1 51 ? 3.025 -2.357 -21.547 1 93.12 51 ALA B N 1
ATOM 1530 C CA . ALA B 1 51 ? 1.667 -2.594 -21.062 1 93.12 51 ALA B CA 1
ATOM 1531 C 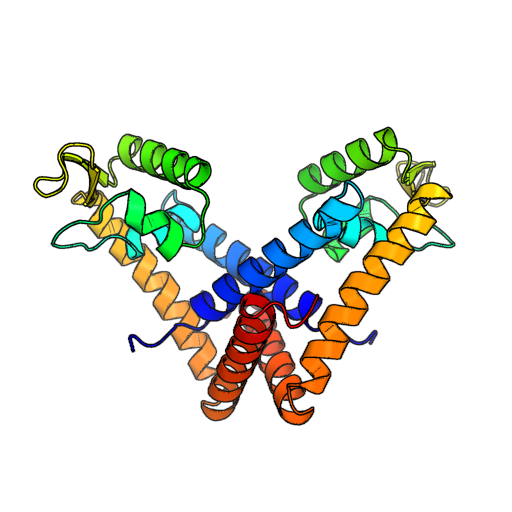C . ALA B 1 51 ? 1.676 -3.051 -19.609 1 93.12 51 ALA B C 1
ATOM 1533 O O . ALA B 1 51 ? 0.659 -2.961 -18.922 1 93.12 51 ALA B O 1
ATOM 1534 N N . LEU B 1 52 ? 2.754 -3.52 -19.125 1 93.75 52 LEU B N 1
ATOM 1535 C CA . LEU B 1 52 ? 2.848 -4.086 -17.781 1 93.75 52 LEU B CA 1
ATOM 1536 C C . LEU B 1 52 ? 2.844 -2.986 -16.734 1 93.75 52 LEU B C 1
ATOM 1538 O O . LEU B 1 52 ? 2.268 -3.158 -15.656 1 93.75 52 LEU B O 1
ATOM 1542 N N . GLY B 1 53 ? 3.48 -1.887 -17.031 1 89.62 53 GLY B N 1
ATOM 1543 C CA . GLY B 1 53 ? 3.545 -0.787 -16.078 1 89.62 53 GLY B CA 1
ATOM 1544 C C . GLY B 1 53 ? 2.18 -0.34 -15.586 1 89.62 53 GLY B C 1
ATOM 1545 O O . GLY B 1 53 ? 1.865 -0.469 -14.398 1 89.62 53 GLY B O 1
ATOM 1546 N N . PRO B 1 54 ? 1.321 0.126 -16.547 1 85.69 54 PRO B N 1
ATOM 1547 C CA . PRO B 1 54 ? -0.03 0.56 -16.188 1 85.69 54 PRO B CA 1
ATOM 1548 C C . PRO B 1 54 ? -0.853 -0.552 -15.531 1 85.69 54 PRO B C 1
ATOM 1550 O O . PRO B 1 54 ? -1.605 -0.298 -14.586 1 85.69 54 PRO B O 1
ATOM 1553 N N . LYS B 1 55 ? -0.624 -1.762 -15.945 1 86.06 55 LYS B N 1
ATOM 1554 C CA . LYS B 1 55 ? -1.35 -2.902 -15.391 1 86.06 55 LYS B CA 1
ATOM 1555 C C . LYS B 1 55 ? -0.996 -3.117 -13.922 1 86.06 55 LYS B C 1
ATOM 1557 O O . LYS B 1 55 ? -1.846 -3.527 -13.125 1 86.06 55 LYS B O 1
ATOM 1562 N N . MET B 1 56 ? 0.194 -2.818 -13.555 1 87.31 56 MET B N 1
ATOM 1563 C CA . MET B 1 56 ? 0.687 -3.09 -12.211 1 87.31 56 MET B CA 1
ATOM 1564 C C . MET B 1 56 ? 0.724 -1.812 -11.375 1 87.31 56 MET B C 1
ATOM 1566 O O . MET B 1 56 ? 1.01 -1.856 -10.18 1 87.31 56 MET B O 1
ATOM 1570 N N . GLY B 1 57 ? 0.485 -0.737 -12.008 1 80.88 57 GLY B N 1
ATOM 1571 C CA . GLY B 1 57 ? 0.591 0.532 -11.312 1 80.88 57 GLY B CA 1
ATOM 1572 C C . GLY B 1 57 ? 2.02 0.893 -10.945 1 80.88 57 GLY B C 1
ATOM 1573 O O . GLY B 1 57 ? 2.271 1.421 -9.859 1 80.88 57 GLY B O 1
ATOM 1574 N N . MET B 1 58 ? 2.941 0.621 -11.758 1 86.62 58 MET B N 1
ATOM 1575 C CA . MET B 1 58 ? 4.355 0.859 -11.484 1 86.62 58 MET B CA 1
ATOM 1576 C C . MET B 1 58 ? 4.957 1.808 -12.516 1 86.62 58 MET B C 1
ATOM 1578 O O . MET B 1 58 ? 4.551 1.807 -13.68 1 86.62 58 MET B O 1
ATOM 1582 N N . GLU B 1 59 ? 5.918 2.537 -12.031 1 85.44 59 GLU B N 1
ATOM 1583 C CA . GLU B 1 59 ? 6.695 3.385 -12.93 1 85.44 59 GLU B CA 1
ATOM 1584 C C . GLU B 1 59 ? 7.598 2.549 -13.836 1 85.44 59 GLU B C 1
ATOM 1586 O O . GLU B 1 59 ? 8.102 1.502 -13.422 1 85.44 59 GLU B O 1
ATOM 1591 N N . ALA B 1 60 ? 7.875 3.105 -15.016 1 89.19 60 ALA B N 1
ATOM 1592 C CA . ALA B 1 60 ? 8.633 2.393 -16.031 1 89.19 60 ALA B CA 1
ATOM 1593 C C . ALA B 1 60 ? 10.008 1.978 -15.516 1 89.19 60 ALA B C 1
ATOM 1595 O O . ALA B 1 60 ? 10.453 0.855 -15.758 1 89.19 60 ALA B O 1
ATOM 1596 N N . THR B 1 61 ? 10.656 2.861 -14.852 1 90.88 61 THR B N 1
ATOM 1597 C CA . THR B 1 61 ? 12.008 2.594 -14.352 1 90.88 61 THR B CA 1
ATOM 1598 C C . THR B 1 61 ? 11.992 1.435 -13.359 1 90.88 61 THR B C 1
ATOM 1600 O O . THR B 1 61 ? 12.867 0.568 -13.406 1 90.88 61 THR B O 1
ATOM 1603 N N . SER B 1 62 ? 11 1.401 -12.391 1 91.12 62 SER B N 1
ATOM 1604 C CA . SER B 1 62 ? 10.859 0.332 -11.406 1 91.12 62 SER B CA 1
ATOM 1605 C C . SER B 1 62 ? 10.586 -1.008 -12.078 1 91.12 62 SER B C 1
ATOM 1607 O O . SER B 1 62 ? 11.18 -2.025 -11.711 1 91.12 62 SER B O 1
ATOM 1609 N N . LEU B 1 63 ? 9.75 -0.943 -13.062 1 94.62 63 LEU B N 1
ATOM 1610 C CA . LEU B 1 63 ? 9.398 -2.158 -13.789 1 94.62 63 LEU B CA 1
ATOM 1611 C C . LEU B 1 63 ? 10.617 -2.717 -14.531 1 94.62 63 LEU B C 1
ATOM 1613 O O . LEU B 1 63 ? 10.844 -3.928 -14.523 1 94.62 63 LEU B O 1
ATOM 1617 N N . SER B 1 64 ? 11.359 -1.817 -15.227 1 95.62 64 SER B N 1
ATOM 1618 C CA . SER B 1 64 ? 12.547 -2.242 -15.969 1 95.62 64 SER B CA 1
ATOM 1619 C C . SER B 1 64 ? 13.531 -2.971 -15.062 1 95.62 64 SER B C 1
ATOM 1621 O O . SER B 1 64 ? 14.117 -3.98 -15.461 1 95.62 64 SER B O 1
ATOM 1623 N N . ARG B 1 65 ? 13.656 -2.465 -13.875 1 96 65 ARG B N 1
ATOM 1624 C CA . ARG B 1 65 ? 14.562 -3.09 -12.914 1 96 65 ARG B CA 1
ATOM 1625 C C . ARG B 1 65 ? 14.07 -4.48 -12.523 1 96 65 ARG B C 1
ATOM 1627 O O . ARG B 1 65 ? 14.859 -5.422 -12.445 1 96 65 ARG B O 1
ATOM 1634 N N . ILE B 1 66 ? 12.828 -4.629 -12.305 1 96.62 66 ILE B N 1
ATOM 1635 C CA . ILE B 1 66 ? 12.242 -5.906 -11.906 1 96.62 66 ILE B CA 1
ATOM 1636 C C . ILE B 1 66 ? 12.359 -6.906 -13.055 1 96.62 66 ILE B C 1
ATOM 1638 O O . ILE B 1 66 ? 12.703 -8.07 -12.844 1 96.62 66 ILE B O 1
ATOM 1642 N N . LEU B 1 67 ? 12.117 -6.438 -14.266 1 97.94 67 LEU B N 1
ATOM 1643 C CA . LEU B 1 67 ? 12.188 -7.32 -15.43 1 97.94 67 LEU B CA 1
ATOM 1644 C C . LEU B 1 67 ? 13.617 -7.789 -15.664 1 97.94 67 LEU B C 1
ATOM 1646 O O . LEU B 1 67 ? 13.844 -8.945 -16.031 1 97.94 67 LEU B O 1
ATOM 1650 N N . LYS B 1 68 ? 14.555 -6.871 -15.547 1 97.81 68 LYS B N 1
ATOM 1651 C CA . LYS B 1 68 ? 15.961 -7.238 -15.695 1 97.81 68 LYS B CA 1
ATOM 1652 C C . LYS B 1 68 ? 16.344 -8.336 -14.703 1 97.81 68 LYS B C 1
ATOM 1654 O O . LYS B 1 68 ? 16.953 -9.336 -15.086 1 97.81 68 LYS B O 1
ATOM 1659 N N . SER B 1 69 ? 15.992 -8.148 -13.508 1 97.69 69 SER B N 1
ATOM 1660 C CA . SER B 1 69 ? 16.281 -9.133 -12.469 1 97.69 69 SER B CA 1
ATOM 1661 C C . SER B 1 69 ? 15.609 -10.469 -12.773 1 97.69 69 SER B C 1
ATOM 1663 O O . SER B 1 69 ? 16.203 -11.523 -12.578 1 97.69 69 SER B O 1
ATOM 1665 N N . MET B 1 70 ? 14.414 -10.445 -13.242 1 98.38 70 MET B N 1
ATOM 1666 C CA . MET B 1 70 ? 13.656 -11.656 -13.555 1 98.38 70 MET B CA 1
ATOM 1667 C C . MET B 1 70 ? 14.297 -12.406 -14.719 1 98.38 70 MET B C 1
ATOM 1669 O O . MET B 1 70 ? 14.328 -13.641 -14.734 1 98.38 70 MET B O 1
ATOM 1673 N N . GLU B 1 71 ? 14.727 -11.656 -15.648 1 98.56 71 GLU B N 1
ATOM 1674 C CA . GLU B 1 71 ? 15.414 -12.266 -16.781 1 98.56 71 GLU B CA 1
ATOM 1675 C C . GLU B 1 71 ? 16.703 -12.938 -16.344 1 98.56 71 GLU B C 1
ATOM 1677 O O . GLU B 1 71 ? 17 -14.062 -16.766 1 98.56 71 GLU B O 1
ATOM 1682 N N . GLU B 1 72 ? 17.453 -12.281 -15.531 1 98.12 72 GLU B N 1
ATOM 1683 C CA . GLU B 1 72 ? 18.703 -12.828 -15 1 98.12 72 GLU B CA 1
ATOM 1684 C C . GLU B 1 72 ? 18.453 -14.109 -14.211 1 98.12 72 GLU B C 1
ATOM 1686 O O . GLU B 1 72 ? 19.281 -15.016 -14.203 1 98.12 72 GLU B O 1
ATOM 1691 N N . LYS B 1 73 ? 17.297 -14.234 -13.625 1 97.56 73 LYS B N 1
ATOM 1692 C CA . LYS B 1 73 ? 16.953 -15.391 -12.805 1 97.56 73 LYS B CA 1
ATOM 1693 C C . LYS B 1 73 ? 16.312 -16.484 -13.648 1 97.56 73 LYS B C 1
ATOM 1695 O O . LYS B 1 73 ? 15.93 -17.547 -13.125 1 97.56 73 LYS B O 1
ATOM 1700 N N . GLY B 1 74 ? 16.078 -16.141 -14.883 1 98.31 74 GLY B N 1
ATOM 1701 C CA . GLY B 1 74 ? 15.594 -17.156 -15.812 1 98.31 74 GLY B CA 1
ATOM 1702 C C . GLY B 1 74 ? 14.086 -17.297 -15.797 1 98.31 74 GLY B C 1
ATOM 1703 O O . GLY B 1 74 ? 13.547 -18.297 -16.297 1 98.31 74 GLY B O 1
ATOM 1704 N N . LEU B 1 75 ? 13.344 -16.328 -15.266 1 98.75 75 LEU B N 1
ATOM 1705 C CA . LEU B 1 75 ? 11.891 -16.391 -15.148 1 98.75 75 LEU B CA 1
ATOM 1706 C C . LEU B 1 75 ? 11.219 -15.945 -16.438 1 98.75 75 LEU B 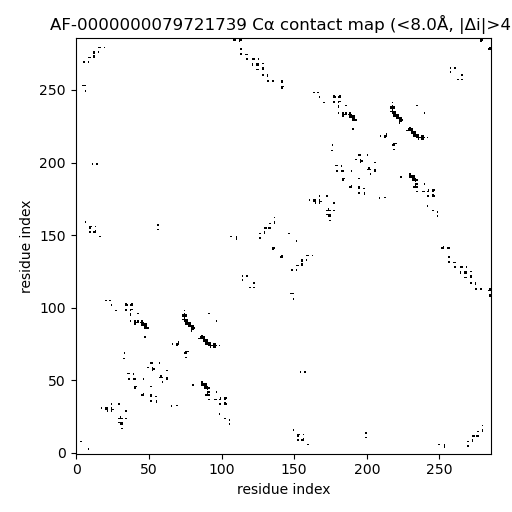C 1
ATOM 1708 O O . LEU B 1 75 ? 10.125 -16.406 -16.766 1 98.75 75 LEU B O 1
ATOM 1712 N N . ILE B 1 76 ? 11.891 -15.023 -17.062 1 98.81 76 ILE B N 1
ATOM 1713 C CA . ILE B 1 76 ? 11.289 -14.469 -18.266 1 98.81 76 ILE B CA 1
ATOM 1714 C C . ILE B 1 76 ? 12.344 -14.367 -19.375 1 98.81 76 ILE B C 1
ATOM 1716 O O . ILE B 1 76 ? 13.539 -14.516 -19.109 1 98.81 76 ILE B O 1
ATOM 1720 N N . GLU B 1 77 ? 11.883 -14.125 -20.547 1 98.56 77 GLU B N 1
ATOM 1721 C CA . GLU B 1 77 ? 12.703 -13.797 -21.703 1 98.56 77 GLU B CA 1
ATOM 1722 C C . GLU B 1 77 ? 12.109 -12.633 -22.5 1 98.56 77 GLU B C 1
ATOM 1724 O O . GLU B 1 77 ? 10.891 -12.492 -22.578 1 98.56 77 GLU B O 1
ATOM 1729 N N . ARG B 1 78 ? 12.977 -11.82 -23.016 1 97.38 78 ARG B N 1
ATOM 1730 C CA . ARG B 1 78 ? 12.562 -10.695 -23.844 1 97.38 78 ARG B CA 1
ATOM 1731 C C . ARG B 1 78 ? 12.688 -11.039 -25.328 1 97.38 78 ARG B C 1
ATOM 1733 O O . ARG B 1 78 ? 13.695 -11.602 -25.75 1 97.38 78 ARG B O 1
ATOM 1740 N N . ARG B 1 79 ? 11.695 -10.734 -26.016 1 96 79 ARG B N 1
ATOM 1741 C CA . ARG B 1 79 ? 11.703 -10.938 -27.469 1 96 79 ARG B CA 1
ATOM 1742 C C . ARG B 1 79 ? 11.25 -9.672 -28.188 1 96 79 ARG B C 1
ATOM 1744 O O . ARG B 1 79 ? 10.453 -8.898 -27.656 1 96 79 ARG B O 1
ATOM 1751 N N . PRO B 1 80 ? 11.797 -9.508 -29.422 1 93.38 80 PRO B N 1
ATOM 1752 C CA . PRO B 1 80 ? 11.273 -8.375 -30.188 1 93.38 80 PRO B CA 1
ATOM 1753 C C . PRO B 1 80 ? 9.773 -8.477 -30.438 1 93.38 80 PRO B C 1
ATOM 1755 O O . PRO B 1 80 ? 9.258 -9.57 -30.688 1 93.38 80 PRO B O 1
ATOM 1758 N N . ASN B 1 81 ? 9.109 -7.367 -30.312 1 88.94 81 ASN B N 1
ATOM 1759 C CA . ASN B 1 81 ? 7.68 -7.32 -30.609 1 88.94 81 ASN B CA 1
ATOM 1760 C C . ASN B 1 81 ? 7.418 -7.27 -32.094 1 88.94 81 ASN B C 1
ATOM 1762 O O . ASN B 1 81 ? 7.793 -6.305 -32.781 1 88.94 81 ASN B O 1
ATOM 1766 N N . PRO B 1 82 ? 6.867 -8.273 -32.625 1 86.62 82 PRO B N 1
ATOM 1767 C CA . PRO B 1 82 ? 6.645 -8.297 -34.062 1 86.62 82 PRO B CA 1
ATOM 1768 C C . PRO B 1 82 ? 5.672 -7.211 -34.531 1 86.62 82 PRO B C 1
ATOM 1770 O O . PRO B 1 82 ? 5.715 -6.797 -35.688 1 86.62 82 PRO B O 1
ATOM 1773 N N . ASN B 1 83 ? 4.855 -6.738 -33.688 1 86.69 83 ASN B N 1
ATOM 1774 C CA . ASN B 1 83 ? 3.828 -5.758 -34.031 1 86.69 83 ASN B CA 1
ATOM 1775 C C . ASN B 1 83 ? 4.293 -4.336 -33.719 1 86.69 83 ASN B C 1
ATOM 1777 O O . ASN B 1 83 ? 3.531 -3.381 -33.875 1 86.69 83 ASN B O 1
ATOM 1781 N N . ASP B 1 84 ? 5.344 -4.25 -33.156 1 82.88 84 ASP B N 1
ATOM 1782 C CA . ASP B 1 84 ? 5.953 -2.977 -32.781 1 82.88 84 ASP B CA 1
ATOM 1783 C C . ASP B 1 84 ? 7.477 -3.041 -32.906 1 82.88 84 ASP B C 1
ATOM 1785 O O . ASP B 1 84 ? 8.156 -3.516 -32 1 82.88 84 ASP B O 1
ATOM 1789 N N . GLY B 1 85 ? 8.109 -2.564 -33.969 1 78.25 85 GLY B N 1
ATOM 1790 C CA . GLY B 1 85 ? 9.523 -2.676 -34.281 1 78.25 85 GLY B CA 1
ATOM 1791 C C . GLY B 1 85 ? 10.414 -2.248 -33.125 1 78.25 85 GLY B C 1
ATOM 1792 O O . GLY B 1 85 ? 11.531 -2.756 -32.969 1 78.25 85 GLY B O 1
ATOM 1793 N N . ARG B 1 86 ? 10.039 -1.383 -32.25 1 84.62 86 ARG B N 1
ATOM 1794 C CA . ARG B 1 86 ? 10.867 -0.901 -31.141 1 84.62 86 ARG B CA 1
ATOM 1795 C C . ARG B 1 86 ? 10.438 -1.53 -29.812 1 84.62 86 ARG B C 1
ATOM 1797 O O . ARG B 1 86 ? 11.102 -1.349 -28.797 1 84.62 86 ARG B O 1
ATOM 1804 N N . GLY B 1 87 ? 9.391 -2.334 -30 1 91.19 87 GLY B N 1
ATOM 1805 C CA . GLY B 1 87 ? 8.82 -2.855 -28.766 1 91.19 87 GLY B CA 1
ATOM 1806 C C . GLY B 1 87 ? 9.406 -4.195 -28.359 1 91.19 87 GLY B C 1
ATOM 1807 O O . GLY B 1 87 ? 10.055 -4.863 -29.156 1 91.19 87 GLY B O 1
ATOM 1808 N N . VAL B 1 88 ? 9.305 -4.453 -27.047 1 94.44 88 VAL B N 1
ATOM 1809 C CA . VAL B 1 88 ? 9.781 -5.715 -26.5 1 94.44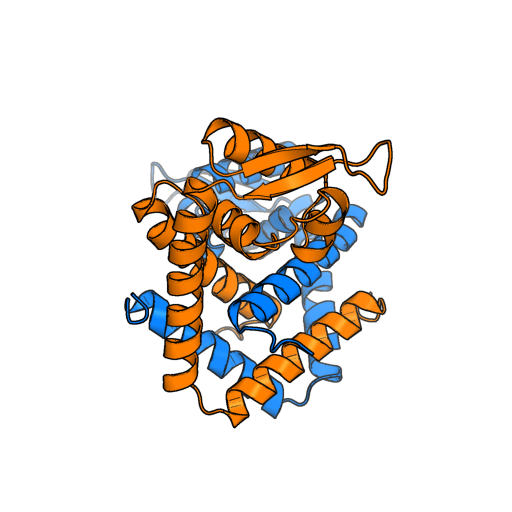 88 VAL B CA 1
ATOM 1810 C C . VAL B 1 88 ? 8.602 -6.484 -25.891 1 94.44 88 VAL B C 1
ATOM 1812 O O . VAL B 1 88 ? 7.746 -5.895 -25.219 1 94.44 88 VAL B O 1
ATOM 1815 N N . LEU B 1 89 ? 8.562 -7.75 -26.203 1 96.44 89 LEU B N 1
ATOM 1816 C CA . LEU B 1 89 ? 7.57 -8.656 -25.641 1 96.44 89 LEU B CA 1
ATOM 1817 C C . LEU B 1 89 ? 8.188 -9.516 -24.531 1 96.44 89 LEU B C 1
ATOM 1819 O O . LEU B 1 89 ? 9.242 -10.117 -24.734 1 96.44 89 LEU B O 1
ATOM 1823 N N . ILE B 1 90 ? 7.477 -9.531 -23.422 1 98.25 90 ILE B N 1
ATOM 1824 C CA . ILE B 1 90 ? 7.938 -10.32 -22.281 1 98.25 90 ILE B CA 1
ATOM 1825 C C . ILE B 1 90 ? 7.238 -11.68 -22.266 1 98.25 90 ILE B C 1
ATOM 1827 O O . ILE B 1 90 ? 6.008 -11.742 -22.25 1 98.25 90 ILE B O 1
ATOM 1831 N N . HIS B 1 91 ? 8.047 -12.688 -22.297 1 98.44 91 HIS B N 1
ATOM 1832 C CA . HIS B 1 91 ? 7.512 -14.047 -22.25 1 98.44 91 HIS B CA 1
ATOM 1833 C C . HIS B 1 91 ? 7.965 -14.773 -20.984 1 98.44 91 HIS B C 1
ATOM 1835 O O . HIS B 1 91 ? 9.07 -14.531 -20.484 1 98.44 91 HIS B O 1
ATOM 1841 N N . LEU B 1 92 ? 7.078 -15.633 -20.516 1 98.75 92 LEU B N 1
ATOM 1842 C CA . LEU B 1 92 ? 7.461 -16.5 -19.406 1 98.75 92 LEU B CA 1
ATOM 1843 C C . LEU B 1 92 ? 8.266 -17.688 -19.906 1 98.75 92 LEU B C 1
ATOM 1845 O O . LEU B 1 92 ? 7.949 -18.281 -20.953 1 98.75 92 LEU B O 1
ATOM 1849 N N . THR B 1 93 ? 9.391 -18.016 -19.219 1 98.69 93 THR B N 1
ATOM 1850 C CA . THR B 1 93 ? 10.078 -19.281 -19.438 1 98.69 93 THR B CA 1
ATOM 1851 C C . THR B 1 93 ? 9.328 -20.438 -18.766 1 98.69 93 THR B C 1
ATOM 1853 O O . THR B 1 93 ? 8.305 -20.219 -18.109 1 98.69 93 THR B O 1
ATOM 1856 N N . ALA B 1 94 ? 9.859 -21.641 -18.953 1 98.5 94 ALA B N 1
ATOM 1857 C CA . ALA B 1 94 ? 9.297 -22.781 -18.219 1 98.5 94 ALA B CA 1
ATOM 1858 C C . ALA B 1 94 ? 9.359 -22.547 -16.719 1 98.5 94 ALA B C 1
ATOM 1860 O O . ALA B 1 94 ? 8.406 -22.844 -15.992 1 98.5 94 ALA B O 1
ATOM 1861 N N . PHE B 1 95 ? 10.453 -22.016 -16.297 1 98.31 95 PHE B N 1
ATOM 1862 C CA . PHE B 1 95 ? 10.641 -21.688 -14.891 1 98.31 95 PHE B CA 1
ATOM 1863 C C . PHE B 1 95 ? 9.688 -20.594 -14.453 1 98.31 95 PHE B C 1
ATOM 1865 O O . PHE B 1 95 ? 9.102 -20.656 -13.367 1 98.31 95 PHE B O 1
ATOM 1872 N N . GLY B 1 96 ? 9.508 -19.578 -15.281 1 98.38 96 GLY B N 1
ATOM 1873 C CA . GLY B 1 96 ? 8.555 -18.5 -15.023 1 98.38 96 GLY B CA 1
ATOM 1874 C C . GLY B 1 96 ? 7.129 -19 -14.883 1 98.38 96 GLY B C 1
ATOM 1875 O O . GLY B 1 96 ? 6.383 -18.516 -14.023 1 98.38 96 GLY B O 1
ATOM 1876 N N . LEU B 1 97 ? 6.805 -19.906 -15.711 1 98.5 97 LEU B N 1
ATOM 1877 C CA . LEU B 1 97 ? 5.465 -20.469 -15.656 1 98.5 97 LEU B CA 1
ATOM 1878 C C . LEU B 1 97 ? 5.25 -21.234 -14.344 1 98.5 97 LEU B C 1
ATOM 1880 O O . LEU B 1 97 ? 4.168 -21.156 -13.758 1 98.5 97 LEU B O 1
ATOM 1884 N N . GLU B 1 98 ? 6.23 -21.938 -13.953 1 97.94 98 GLU B N 1
ATOM 1885 C CA . GLU B 1 98 ? 6.168 -22.656 -12.68 1 97.94 98 GLU B CA 1
ATOM 1886 C C . GLU B 1 98 ? 5.973 -21.688 -11.523 1 97.94 98 GLU B C 1
ATOM 1888 O O . GLU B 1 98 ? 5.121 -21.906 -10.656 1 97.94 98 GLU B O 1
ATOM 1893 N N . LYS B 1 99 ? 6.723 -20.625 -11.5 1 98 99 LYS B N 1
ATOM 1894 C CA . LYS B 1 99 ? 6.656 -19.656 -10.406 1 98 99 LYS B CA 1
ATOM 1895 C C . LYS B 1 99 ? 5.359 -18.844 -10.477 1 98 99 LYS B C 1
ATOM 1897 O O . LYS B 1 99 ? 4.832 -18.422 -9.445 1 98 99 LYS B O 1
ATOM 1902 N N . ARG B 1 100 ? 4.871 -18.625 -11.695 1 98.12 100 ARG B N 1
ATOM 1903 C CA . ARG B 1 100 ? 3.561 -18.016 -11.836 1 98.12 100 ARG B CA 1
ATOM 1904 C C . ARG B 1 100 ? 2.484 -18.828 -11.141 1 98.12 100 ARG B C 1
ATOM 1906 O O . ARG B 1 100 ? 1.587 -18.281 -10.5 1 98.12 100 ARG B O 1
ATOM 1913 N N . LYS B 1 101 ? 2.561 -20.141 -11.359 1 97.75 101 LYS B N 1
ATOM 1914 C CA . LYS B 1 101 ? 1.603 -21.016 -10.695 1 9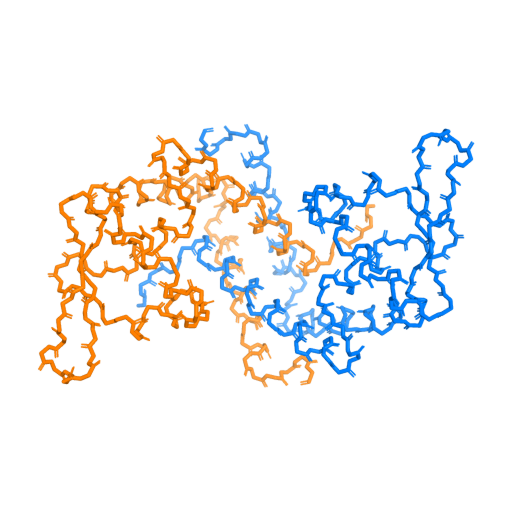7.75 101 LYS B CA 1
ATOM 1915 C C . LYS B 1 101 ? 1.704 -20.891 -9.18 1 97.75 101 LYS B C 1
ATOM 1917 O O . LYS B 1 101 ? 0.688 -20.797 -8.484 1 97.75 101 LYS B O 1
ATOM 1922 N N . ASP B 1 102 ? 2.928 -20.938 -8.648 1 97.25 102 ASP B N 1
ATOM 1923 C CA . ASP B 1 102 ? 3.145 -20.75 -7.219 1 97.25 102 ASP B CA 1
ATOM 1924 C C . ASP B 1 102 ? 2.52 -19.438 -6.73 1 97.25 102 ASP B C 1
ATOM 1926 O O . ASP B 1 102 ? 1.847 -19.422 -5.699 1 97.25 102 ASP B O 1
ATOM 1930 N N . SER B 1 103 ? 2.771 -18.391 -7.461 1 97.44 103 SER B N 1
ATOM 1931 C CA . SER B 1 103 ? 2.26 -17.078 -7.102 1 97.44 103 SER B CA 1
ATOM 1932 C C . SER B 1 103 ? 0.736 -17.047 -7.137 1 97.44 103 SER B C 1
ATOM 1934 O O . SER B 1 103 ? 0.099 -16.469 -6.254 1 97.44 103 SER B O 1
ATOM 1936 N N . LYS B 1 104 ? 0.18 -17.625 -8.133 1 97.19 104 LYS B N 1
ATOM 1937 C CA . LYS B 1 104 ? -1.271 -17.703 -8.281 1 97.19 104 LYS B CA 1
ATOM 1938 C C . LYS B 1 104 ? -1.91 -18.406 -7.09 1 97.19 104 LYS B C 1
ATOM 1940 O O . LYS B 1 104 ? -2.943 -17.969 -6.582 1 97.19 104 LYS B O 1
ATOM 1945 N N . ASP B 1 105 ? -1.314 -19.484 -6.684 1 97.25 105 ASP B N 1
ATOM 1946 C CA . ASP B 1 105 ? -1.829 -20.266 -5.559 1 97.25 105 ASP B CA 1
ATOM 1947 C C . ASP B 1 105 ? -1.853 -19.422 -4.281 1 97.25 105 ASP B C 1
ATOM 1949 O O . ASP B 1 105 ? -2.797 -19.5 -3.496 1 97.25 105 ASP B O 1
ATOM 1953 N N . VAL B 1 106 ? -0.815 -18.641 -4.102 1 97.44 106 VAL B N 1
ATOM 1954 C CA . VAL B 1 106 ? -0.719 -17.797 -2.912 1 97.44 106 VAL B CA 1
ATOM 1955 C C . VAL B 1 106 ? -1.821 -16.734 -2.939 1 97.44 106 VAL B C 1
ATOM 1957 O O . VAL B 1 106 ? -2.506 -16.531 -1.937 1 97.44 106 VAL B O 1
ATOM 1960 N N . VAL B 1 107 ? -2.029 -16.125 -4.074 1 97.19 107 VAL B N 1
ATOM 1961 C CA . VAL B 1 107 ? -3.025 -15.062 -4.219 1 97.19 107 VAL B CA 1
ATOM 1962 C C . VAL B 1 107 ? -4.426 -15.648 -4.059 1 97.19 107 VAL B C 1
ATOM 1964 O O . VAL B 1 107 ? -5.277 -15.062 -3.385 1 97.19 107 VAL B O 1
ATOM 1967 N N . LEU B 1 108 ? -4.645 -16.812 -4.656 1 97.56 108 LEU B N 1
ATOM 1968 C CA . LEU B 1 108 ? -5.941 -17.469 -4.559 1 97.56 108 LEU B CA 1
ATOM 1969 C C . LEU B 1 108 ? -6.266 -17.828 -3.107 1 97.56 108 LEU B C 1
ATOM 1971 O O . LEU B 1 108 ? -7.391 -17.625 -2.65 1 97.56 108 LEU B O 1
ATOM 1975 N N . ARG B 1 109 ? -5.301 -18.375 -2.41 1 97.88 109 ARG B N 1
ATOM 1976 C CA . ARG B 1 109 ? -5.52 -18.75 -1.019 1 97.88 109 ARG B CA 1
ATOM 1977 C C . ARG B 1 109 ? -5.914 -17.531 -0.178 1 97.88 109 ARG B C 1
ATOM 1979 O O . ARG B 1 109 ? -6.871 -17.594 0.597 1 97.88 109 ARG B O 1
ATOM 1986 N N . PHE B 1 110 ? -5.176 -16.453 -0.292 1 98.5 110 PHE B N 1
ATOM 1987 C CA . PHE B 1 110 ? -5.508 -15.227 0.433 1 98.5 110 PHE B CA 1
ATOM 1988 C C . PHE B 1 110 ? -6.945 -14.812 0.159 1 98.5 110 PHE B C 1
ATOM 1990 O O . PHE B 1 110 ? -7.723 -14.594 1.091 1 98.5 110 PHE B O 1
ATOM 1997 N N . ASN B 1 111 ? -7.312 -14.672 -1.108 1 98.25 111 ASN B N 1
ATOM 1998 C CA . ASN B 1 111 ? -8.648 -14.211 -1.479 1 98.25 111 ASN B CA 1
ATOM 1999 C C . ASN B 1 111 ? -9.727 -15.172 -0.997 1 98.25 111 ASN B C 1
ATOM 2001 O O . ASN B 1 111 ? -10.75 -14.742 -0.458 1 98.25 111 ASN B O 1
ATOM 2005 N N . ASP B 1 112 ? -9.469 -16.453 -1.133 1 98.06 112 ASP B N 1
ATOM 2006 C CA . ASP B 1 112 ? -10.445 -17.453 -0.731 1 98.06 112 ASP B CA 1
ATOM 2007 C C . ASP B 1 112 ? -10.664 -17.438 0.779 1 98.06 112 ASP B C 1
ATOM 2009 O O . ASP B 1 112 ? -11.805 -17.516 1.245 1 98.06 112 ASP B O 1
ATOM 2013 N N . VAL B 1 113 ? -9.562 -17.328 1.54 1 98.62 113 VAL B N 1
ATOM 2014 C CA . VAL B 1 113 ? -9.672 -17.312 2.996 1 98.62 113 VAL B CA 1
ATOM 2015 C C . VAL B 1 113 ? -10.438 -16.078 3.447 1 98.62 113 VAL B C 1
ATOM 2017 O O . VAL B 1 113 ? -11.336 -16.172 4.293 1 98.62 113 VAL B O 1
ATOM 2020 N N . VAL B 1 114 ? -10.18 -14.898 2.891 1 98.5 114 VAL B N 1
ATOM 2021 C CA . VAL B 1 114 ? -10.898 -13.688 3.268 1 98.5 114 VAL B CA 1
ATOM 2022 C C . VAL B 1 114 ? -12.383 -13.836 2.934 1 98.5 114 VAL B C 1
ATOM 2024 O O . VAL B 1 114 ? -13.242 -13.5 3.746 1 98.5 114 VAL B O 1
ATOM 2027 N N . LYS B 1 115 ? -12.656 -14.375 1.772 1 98.12 115 LYS B N 1
ATOM 2028 C CA . LYS B 1 115 ? -14.039 -14.547 1.332 1 98.12 115 LYS B CA 1
ATOM 2029 C C . LYS B 1 115 ? -14.805 -15.477 2.268 1 98.12 115 LYS B C 1
ATOM 2031 O O . LYS B 1 115 ? -16.016 -15.328 2.436 1 98.12 115 LYS B O 1
ATOM 2036 N N . THR B 1 116 ? -14.117 -16.438 2.875 1 98 116 THR B N 1
ATOM 2037 C CA . THR B 1 116 ? -14.766 -17.375 3.781 1 98 116 THR B CA 1
ATOM 2038 C C . THR B 1 116 ? -15.055 -16.719 5.129 1 98 116 THR B C 1
ATOM 2040 O O . THR B 1 116 ? -15.914 -17.172 5.879 1 98 116 THR B O 1
ATOM 2043 N N . HIS B 1 117 ? -14.383 -15.609 5.457 1 98.5 117 HIS B N 1
ATOM 2044 C CA . HIS B 1 117 ? -14.516 -14.984 6.766 1 98.5 117 HIS B CA 1
ATOM 2045 C C . HIS B 1 117 ? -15.273 -13.664 6.668 1 98.5 117 HIS B C 1
ATOM 2047 O O . HIS B 1 117 ? -15.562 -13.023 7.684 1 98.5 117 HIS B O 1
ATOM 2053 N N . VAL B 1 118 ? -15.539 -13.211 5.48 1 98.38 118 VAL B N 1
ATOM 2054 C CA . VAL B 1 118 ? -16.266 -11.969 5.242 1 98.38 118 VAL B CA 1
ATOM 2055 C C . VAL B 1 118 ? -17.5 -12.258 4.383 1 98.38 118 VAL B C 1
ATOM 2057 O O . VAL B 1 118 ? -17.375 -12.773 3.27 1 98.38 118 VAL B O 1
ATOM 2060 N N . PRO B 1 119 ? -18.719 -11.93 4.871 1 98.25 119 PRO B N 1
ATOM 2061 C CA . PRO B 1 119 ? -19.906 -12.109 4.043 1 98.25 119 PRO B CA 1
ATOM 2062 C C . PRO B 1 119 ? -19.797 -11.398 2.695 1 98.25 119 PRO B C 1
ATOM 2064 O O . PRO B 1 119 ? -19.234 -10.297 2.613 1 98.25 119 PRO B O 1
ATOM 2067 N N . LYS B 1 120 ? -20.453 -11.992 1.746 1 97.75 120 LYS B N 1
ATOM 2068 C CA . LYS B 1 120 ? -20.391 -11.5 0.372 1 97.75 120 LYS B CA 1
ATOM 2069 C C . LYS B 1 120 ? -20.844 -10.047 0.284 1 97.75 120 LYS B C 1
ATOM 2071 O O . LYS B 1 120 ? -20.219 -9.234 -0.405 1 97.75 120 LYS B O 1
ATOM 2076 N N . GLU B 1 121 ? -21.828 -9.703 0.983 1 98.06 121 GLU B N 1
ATOM 2077 C CA . GLU B 1 121 ? -22.391 -8.352 0.94 1 98.06 121 GLU B CA 1
ATOM 2078 C C . GLU B 1 121 ? -21.406 -7.328 1.503 1 98.06 121 GLU B C 1
ATOM 2080 O O . GLU B 1 121 ? -21.312 -6.203 1.006 1 98.06 121 GLU B O 1
ATOM 2085 N N . LYS B 1 122 ? -20.719 -7.707 2.52 1 98.44 122 LYS B N 1
ATOM 2086 C CA . LYS B 1 122 ? -19.719 -6.816 3.105 1 98.44 122 LYS B CA 1
ATOM 2087 C C . LYS B 1 122 ? -18.531 -6.617 2.162 1 98.44 122 LYS B C 1
ATOM 2089 O O . LYS B 1 122 ? -18 -5.516 2.061 1 98.44 122 LYS B O 1
ATOM 2094 N N . LEU B 1 123 ? -18.156 -7.684 1.479 1 98.19 123 LEU B N 1
ATOM 2095 C CA . LEU B 1 123 ? -17.078 -7.582 0.501 1 98.19 123 LEU B CA 1
ATOM 2096 C C . LEU B 1 123 ? -17.484 -6.684 -0.661 1 98.19 123 LEU B C 1
ATOM 2098 O O . LEU B 1 123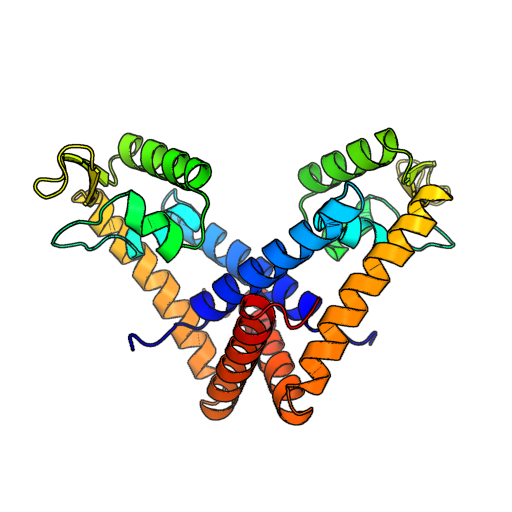 ? -16.672 -5.91 -1.166 1 98.19 123 LEU B O 1
ATOM 2102 N N . GLU B 1 124 ? -18.703 -6.832 -1.104 1 98.12 124 GLU B N 1
ATOM 2103 C CA . GLU B 1 124 ? -19.203 -5.965 -2.164 1 98.12 124 GLU B CA 1
ATOM 2104 C C . GLU B 1 124 ? -19.156 -4.496 -1.75 1 98.12 124 GLU B C 1
ATOM 2106 O O . GLU B 1 124 ? -18.797 -3.633 -2.549 1 98.12 124 GLU B O 1
ATOM 2111 N N . THR B 1 125 ? -19.531 -4.227 -0.508 1 98.69 125 THR B N 1
ATOM 2112 C CA . THR B 1 125 ? -19.469 -2.869 0.025 1 98.69 125 THR B CA 1
ATOM 2113 C C . THR B 1 125 ? -18.031 -2.375 0.061 1 98.69 125 THR B C 1
ATOM 2115 O O . THR B 1 125 ? -17.75 -1.222 -0.274 1 98.69 125 THR B O 1
ATOM 2118 N N . PHE B 1 126 ? -17.141 -3.281 0.496 1 98.75 126 PHE B N 1
ATOM 2119 C CA . PHE B 1 126 ? -15.719 -2.969 0.5 1 98.75 126 PHE B CA 1
ATOM 2120 C C . PHE B 1 126 ? -15.25 -2.539 -0.886 1 98.75 126 PHE B C 1
ATOM 2122 O O . PHE B 1 126 ? -14.602 -1.501 -1.037 1 98.75 126 PHE B O 1
ATOM 2129 N N . PHE B 1 127 ? -15.57 -3.268 -1.915 1 98.5 127 PHE B N 1
ATOM 2130 C CA . PHE B 1 127 ? -15.188 -2.951 -3.287 1 98.5 127 PHE B CA 1
ATOM 2131 C C . PHE B 1 127 ? -15.805 -1.631 -3.73 1 98.5 127 PHE B C 1
ATOM 2133 O O . PHE B 1 127 ? -15.164 -0.84 -4.422 1 98.5 127 PHE B O 1
ATOM 2140 N N . GLU B 1 128 ? -17.016 -1.411 -3.322 1 98.5 128 GLU B N 1
ATOM 2141 C CA . GLU B 1 128 ? -17.688 -0.166 -3.674 1 98.5 128 GLU B CA 1
ATOM 2142 C C . GLU B 1 128 ? -16.969 1.042 -3.092 1 98.5 128 GLU B C 1
ATOM 2144 O O . GLU B 1 128 ? -16.766 2.047 -3.779 1 98.5 128 GLU B O 1
ATOM 2149 N N . VAL B 1 129 ? -16.578 0.946 -1.87 1 98.69 129 VAL B N 1
ATOM 2150 C CA . VAL B 1 129 ? -15.906 2.047 -1.195 1 98.69 129 VAL B CA 1
ATOM 2151 C C . VAL B 1 129 ? -14.562 2.32 -1.874 1 98.69 129 VAL B C 1
ATOM 2153 O O . VAL B 1 129 ? -14.227 3.475 -2.15 1 98.69 129 VAL B O 1
ATOM 2156 N N . THR B 1 130 ? -13.812 1.229 -2.17 1 98.5 130 THR B N 1
ATOM 2157 C CA . THR B 1 130 ? -12.523 1.411 -2.828 1 98.5 130 THR B CA 1
ATOM 2158 C C . THR B 1 130 ? -12.703 2.014 -4.219 1 98.5 130 THR B C 1
ATOM 2160 O O . THR B 1 130 ? -11.891 2.83 -4.656 1 98.5 130 THR B O 1
ATOM 2163 N N . GLU B 1 131 ? -13.742 1.665 -4.887 1 98.06 131 GLU B N 1
ATOM 2164 C CA . GLU B 1 131 ? -14.031 2.227 -6.199 1 98.06 131 GLU B CA 1
ATOM 2165 C C . GLU B 1 131 ? -14.336 3.719 -6.109 1 98.06 131 GLU B C 1
ATOM 2167 O O . GLU B 1 131 ? -13.867 4.504 -6.938 1 98.06 131 GLU B O 1
ATOM 2172 N N . ILE B 1 132 ? -15.133 4.117 -5.16 1 98.62 132 ILE B N 1
ATOM 2173 C CA . ILE B 1 132 ? -15.477 5.523 -4.969 1 98.62 132 ILE B CA 1
ATOM 2174 C C . ILE B 1 132 ? -14.219 6.332 -4.68 1 98.62 132 ILE B C 1
ATOM 2176 O O . ILE B 1 132 ? -14.023 7.41 -5.242 1 98.62 132 ILE B O 1
ATOM 2180 N N . ILE B 1 133 ? -13.359 5.812 -3.812 1 98.56 133 ILE B N 1
ATOM 2181 C CA . ILE B 1 133 ? -12.109 6.492 -3.477 1 98.56 133 ILE B CA 1
ATOM 2182 C C . ILE B 1 133 ? -11.273 6.688 -4.738 1 98.56 133 ILE B C 1
ATOM 2184 O O . ILE B 1 133 ? -10.781 7.789 -4.996 1 98.56 133 ILE B O 1
ATOM 2188 N N . ASN B 1 134 ? -11.148 5.625 -5.531 1 97.56 134 ASN B N 1
ATOM 2189 C CA . ASN B 1 134 ? -10.375 5.699 -6.766 1 97.56 134 ASN B CA 1
ATOM 2190 C C . ASN B 1 134 ? -10.969 6.715 -7.742 1 97.56 134 ASN B C 1
ATOM 2192 O O . ASN B 1 134 ? -10.234 7.449 -8.398 1 97.56 134 ASN B O 1
ATOM 2196 N N . LYS B 1 135 ? -12.25 6.727 -7.832 1 98 135 LYS B N 1
ATOM 2197 C CA . LYS B 1 135 ? -12.922 7.668 -8.719 1 98 135 LYS B CA 1
ATOM 2198 C C . LYS B 1 135 ? -12.695 9.109 -8.273 1 98 135 LYS B C 1
ATOM 2200 O O . LYS B 1 135 ? -12.406 9.984 -9.094 1 98 135 LYS B O 1
ATOM 2205 N N . LEU B 1 136 ? -12.883 9.391 -6.969 1 98.44 136 LEU B N 1
ATOM 2206 C CA . LEU B 1 136 ? -12.672 10.727 -6.426 1 98.44 136 LEU B CA 1
ATOM 2207 C C . LEU B 1 136 ? -11.266 11.227 -6.734 1 98.44 136 LEU B C 1
ATOM 2209 O O . LEU B 1 136 ? -11.078 12.398 -7.086 1 98.44 136 LEU B O 1
ATOM 2213 N N . ILE B 1 137 ? -10.258 10.328 -6.613 1 97.81 137 ILE B N 1
ATOM 2214 C CA . ILE B 1 137 ? -8.867 10.695 -6.852 1 97.81 137 ILE B CA 1
ATOM 2215 C C . ILE B 1 137 ? -8.648 10.93 -8.344 1 97.81 137 ILE B C 1
ATOM 2217 O O . ILE B 1 137 ? -8.047 11.93 -8.742 1 97.81 137 ILE B O 1
ATOM 2221 N N . ALA B 1 138 ? -9.125 10.031 -9.172 1 95.75 138 ALA B N 1
ATOM 2222 C CA . ALA B 1 138 ? -8.945 10.117 -10.617 1 95.75 138 ALA B CA 1
ATOM 2223 C C . ALA B 1 138 ? -9.578 11.383 -11.18 1 95.75 138 ALA B C 1
ATOM 2225 O O . ALA B 1 138 ? -9.055 11.984 -12.117 1 95.75 138 ALA B O 1
ATOM 2226 N N . GLU B 1 139 ? -10.648 11.805 -10.586 1 96.5 139 GLU B N 1
ATOM 2227 C CA . GLU B 1 139 ? -11.383 12.977 -11.062 1 96.5 139 GLU B CA 1
ATOM 2228 C C . GLU B 1 139 ? -10.922 14.25 -10.367 1 96.5 139 GLU B C 1
ATOM 2230 O O . GLU B 1 139 ? -11.516 15.312 -10.539 1 96.5 139 GLU B O 1
ATOM 2235 N N . LYS B 1 140 ? -9.914 14.195 -9.547 1 94.81 140 LYS B N 1
ATOM 2236 C CA . LYS B 1 140 ? -9.336 15.336 -8.836 1 94.81 140 LYS B CA 1
ATOM 2237 C C . LYS B 1 140 ? -10.398 16.047 -7.996 1 94.81 140 LYS B C 1
ATOM 2239 O O . LYS B 1 140 ? -10.484 17.281 -8.016 1 94.81 140 LYS B O 1
ATOM 2244 N N . LYS B 1 141 ? -11.195 15.195 -7.305 1 94.81 141 LYS B N 1
ATOM 2245 C CA . LYS B 1 141 ? -12.289 15.75 -6.508 1 94.81 141 LYS B CA 1
ATOM 2246 C C . LYS B 1 141 ? -11.883 15.875 -5.039 1 94.81 141 LYS B C 1
ATOM 2248 O O . LYS B 1 141 ? -12.664 16.359 -4.215 1 94.81 141 LYS B O 1
ATOM 2253 N N . ILE B 1 142 ? -10.742 15.422 -4.707 1 94.25 142 ILE B N 1
ATOM 2254 C CA . ILE B 1 142 ? -10.25 15.555 -3.336 1 94.25 142 ILE B CA 1
ATOM 2255 C C . ILE B 1 142 ? -9.547 16.891 -3.168 1 94.25 142 ILE B C 1
ATOM 2257 O O . ILE B 1 142 ? -9.789 17.609 -2.188 1 94.25 142 ILE B O 1
ATOM 2261 N N . TYR B 1 143 ? -8.711 17.281 -4.117 1 86.94 143 TYR B N 1
ATOM 2262 C CA . TYR B 1 143 ? -8 18.547 -4.156 1 86.94 143 TYR B CA 1
ATOM 2263 C C . TYR B 1 143 ? -8.25 19.266 -5.473 1 86.94 143 TYR B C 1
ATOM 2265 O O . TYR B 1 143 ? -8.5 18.641 -6.5 1 86.94 143 TYR B O 1
#

Radius of gyration: 20.97 Å; Cα contacts (8 Å, |Δi|>4): 341; chains: 2; bounding box: 43×48×65 Å

InterPro domains:
  IPR000835 MarR-type HTH domain [PF01047] (37-88)
  IPR000835 MarR-type HTH domain [PS50995] (3-135)
  IPR000835 MarR-type HTH domain [SM00347] (23-122)
  IPR023187 Transcriptional regulator MarR-type, conserved site [PS01117] (62-96)
  IPR036388 Winged helix-like DNA-binding domain superfamily [G3DSA:1.10.10.10] (1-142)
  IPR036390 Winged helix DNA-binding domain superfamily [SSF46785] (4-138)

Foldseek 3Di:
DPDQDPVNVVVVVVVVVQVVQQVLQVVVPGHPVLLVLLLQFDAPPFDWLVVSCVVVVHDSVVSVVSLVVCVVVVQWDWDQDPVDRPIIGIYGDPNVVVSNVSSVVVVVVVVVVVPVVDDPVVVVVVVVVVVVVVVCVVVVVVD/DPDQDPVNVVVVVVVVVQVVQQVLQVVVPGHPVLLVLLLQFDAPPFDWLVVSCVVVVHDSVVSVVSLVVCVVVVQWDWDQDPVDRPIIGIYGDPNVVVSNVSSVVVVVVVVVVVPVVDDPVVVVVVVVVVVVVVVCVVVVVVD

Nearest PDB structures (foldseek):
  7kua-assembly1_A-2  TM=8.478E-01  e=2.528E-07  Pseudomonas putida
  3voe-assembly1_B  TM=7.778E-01  e=1.712E-07  Escherichia coli K-12
  3vod-assembly1_A  TM=7.506E-01  e=9.545E-08  Escherichia coli K-12
  3bpx-assembly1_A  TM=7.556E-01  e=3.983E-07  unclassified
  7kfq-assembly1_A  TM=7.693E-01  e=1.126E-06  Variovorax paradoxus